Protein AF-A0A5M4D3P7-F1 (afdb_monomer_lite)

Secondary structure (DSSP, 8-state):
-PPPPP---HHHHHHHHHHHHT---GGGHHHHHHHHHH-TTHHHHHHHHHHHHHHHHHTS----TT---HHHHHHHHS---------------------HHHHHHHHHHHHHHHHHHHHHHHHHHT-PPPPPPPPPPP-------------------------PPP--HHHHHHHHHHHHTTTTEEPS-HHHHHHHHHTT-EEEEEEESSHHHHHHHHHHIIIIIGGG-SSEEEEEEPPHHHHTTTS--TT-PPEEEEETTTTEEEEEPPEEEEEEEEEEEESSHHHHHHHHHHHHHTT-EEEEEE-SS------SSHHHHEEEETTTTEEEEEEEEEEEEEEE---

Radius of gyration: 32.27 Å; chains: 1; bounding box: 82×82×92 Å

Structure (mmCIF, N/CA/C/O backbone):
data_AF-A0A5M4D3P7-F1
#
_entry.id   AF-A0A5M4D3P7-F1
#
loop_
_atom_site.group_PDB
_atom_site.id
_atom_site.type_symbol
_atom_site.label_atom_id
_atom_site.label_alt_id
_atom_site.label_comp_id
_atom_site.label_asym_id
_atom_site.label_entity_id
_atom_site.label_seq_id
_atom_site.pdbx_PDB_ins_code
_atom_site.Cartn_x
_atom_site.Cartn_y
_atom_site.Cartn_z
_atom_site.occupancy
_atom_site.B_iso_or_equiv
_atom_site.auth_seq_id
_atom_site.auth_comp_id
_atom_site.auth_asym_id
_atom_site.auth_atom_id
_atom_site.pdbx_PDB_model_num
ATOM 1 N N . MET A 1 1 ? 1.274 -14.851 34.053 1.00 48.72 1 MET A N 1
ATOM 2 C CA . MET A 1 1 ? 0.035 -15.460 33.529 1.00 48.72 1 MET A CA 1
ATOM 3 C C . MET A 1 1 ? -1.071 -14.458 33.781 1.00 48.72 1 MET A C 1
ATOM 5 O O . MET A 1 1 ? -1.441 -14.270 34.930 1.00 48.72 1 MET A O 1
ATOM 9 N N . THR A 1 2 ? -1.485 -13.717 32.760 1.00 63.75 2 THR A N 1
ATOM 10 C CA . THR A 1 2 ? -2.606 -12.778 32.852 1.00 63.75 2 THR A CA 1
ATOM 11 C C . THR A 1 2 ? -3.896 -13.589 32.876 1.00 63.75 2 THR A C 1
ATOM 13 O O . THR A 1 2 ? -4.151 -14.373 31.963 1.00 63.75 2 THR A O 1
ATOM 16 N N . SER A 1 3 ? -4.673 -13.473 33.954 1.00 71.19 3 SER A N 1
ATOM 17 C CA . SER A 1 3 ? -6.007 -14.071 34.015 1.00 71.19 3 SER A CA 1
ATOM 18 C C . SER A 1 3 ? -6.846 -13.535 32.848 1.00 71.19 3 SER A C 1
ATOM 20 O O . SER A 1 3 ? -6.768 -12.336 32.566 1.00 71.19 3 SER A O 1
ATOM 22 N N . PRO A 1 4 ? -7.610 -14.388 32.143 1.00 80.62 4 PRO A N 1
ATOM 23 C CA . PRO A 1 4 ? -8.447 -13.941 31.037 1.00 80.62 4 PRO A CA 1
ATOM 24 C C . PRO A 1 4 ? -9.431 -12.877 31.528 1.00 80.62 4 PRO A C 1
ATOM 26 O O . PRO A 1 4 ? -10.011 -13.013 32.609 1.00 80.62 4 PRO A O 1
ATOM 29 N N . LEU A 1 5 ? -9.588 -11.810 30.743 1.00 79.88 5 LEU A N 1
ATOM 30 C CA . LEU A 1 5 ? -10.490 -10.715 31.082 1.00 79.88 5 LEU A CA 1
ATOM 31 C C . LEU A 1 5 ? -11.933 -11.227 31.188 1.00 79.88 5 LEU A C 1
ATOM 33 O O . LEU A 1 5 ? -12.350 -12.044 30.359 1.00 79.88 5 LEU A O 1
ATOM 37 N N . PRO A 1 6 ? -12.702 -10.774 32.195 1.00 86.94 6 PRO A N 1
ATOM 38 C CA . PRO A 1 6 ? -14.124 -11.073 32.250 1.00 86.94 6 PRO A CA 1
ATOM 39 C C . PRO A 1 6 ? -14.801 -10.497 31.001 1.00 86.94 6 PRO A C 1
ATOM 41 O O . PRO A 1 6 ? -14.547 -9.353 30.632 1.00 86.94 6 PRO A O 1
ATOM 44 N N . GLN A 1 7 ? -15.655 -11.286 30.346 1.00 93.69 7 GLN A N 1
ATOM 45 C CA . GLN A 1 7 ? -16.486 -10.786 29.252 1.00 93.69 7 GLN A CA 1
ATOM 46 C C . GLN A 1 7 ? -17.537 -9.843 29.839 1.00 93.69 7 GLN A C 1
ATOM 48 O O . GLN A 1 7 ? -18.444 -10.287 30.545 1.00 93.69 7 GLN A O 1
ATOM 53 N N . LEU A 1 8 ? -17.374 -8.549 29.581 1.00 94.81 8 LEU A N 1
ATOM 54 C CA . LEU A 1 8 ? -18.320 -7.509 29.961 1.00 94.81 8 LEU A CA 1
ATOM 55 C C . LEU A 1 8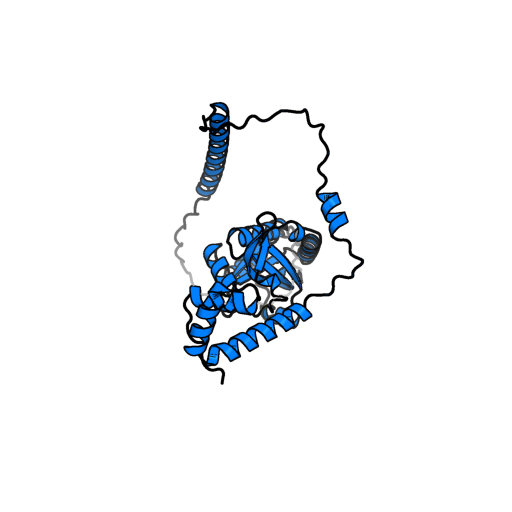 ? -19.359 -7.348 28.850 1.00 94.81 8 LEU A C 1
ATOM 57 O O . LEU A 1 8 ? -19.078 -7.585 27.676 1.00 94.81 8 LEU A O 1
ATOM 61 N N . ASN A 1 9 ? -20.583 -6.962 29.205 1.00 96.25 9 ASN A N 1
ATOM 62 C CA . ASN A 1 9 ? -21.531 -6.526 28.182 1.00 96.25 9 ASN A CA 1
ATOM 63 C C . ASN A 1 9 ? -21.213 -5.077 27.737 1.00 96.25 9 ASN A C 1
ATOM 65 O O . ASN A 1 9 ? -20.576 -4.342 28.492 1.00 96.25 9 ASN A O 1
ATOM 69 N N . PRO A 1 10 ? -21.695 -4.615 26.567 1.00 94.75 10 PRO A N 1
ATOM 70 C CA . PRO A 1 10 ? -21.339 -3.292 26.037 1.00 94.75 10 PRO A CA 1
ATOM 71 C C . PRO A 1 10 ? -21.651 -2.113 26.974 1.00 94.75 10 PRO A C 1
ATOM 73 O O . PRO A 1 10 ? -20.972 -1.092 26.947 1.00 94.75 10 PRO A O 1
ATOM 76 N N . HIS A 1 11 ? -22.678 -2.239 27.819 1.00 94.88 11 HIS A N 1
ATOM 77 C CA . HIS A 1 11 ? -23.027 -1.207 28.794 1.00 94.88 11 HIS A CA 1
ATOM 78 C C . HIS A 1 11 ? -22.057 -1.201 29.988 1.00 94.88 11 HIS A C 1
ATOM 80 O O . HIS A 1 11 ? -21.701 -0.144 30.501 1.00 94.88 11 HIS A O 1
ATOM 86 N N . GLU A 1 12 ? -21.619 -2.373 30.444 1.00 97.12 12 GLU A N 1
ATOM 87 C CA . GLU A 1 12 ? -20.593 -2.507 31.482 1.00 97.12 12 GLU A CA 1
ATOM 88 C C . GLU A 1 12 ? -19.225 -2.021 30.984 1.00 97.12 12 GLU A C 1
ATOM 90 O O . GLU A 1 12 ? -18.519 -1.348 31.731 1.00 97.12 12 GLU A O 1
ATOM 95 N N . GLU A 1 13 ? -18.882 -2.282 29.719 1.00 96.12 13 GLU A N 1
ATOM 96 C CA . GLU A 1 13 ? -17.675 -1.738 29.080 1.00 96.12 13 GLU A CA 1
ATOM 97 C C . GLU A 1 13 ? -17.699 -0.208 29.032 1.00 96.12 13 GLU A C 1
ATOM 99 O O . GLU A 1 13 ? -16.723 0.429 29.427 1.00 96.12 13 GLU A O 1
ATOM 104 N N . ALA A 1 14 ? -18.824 0.391 28.623 1.00 95.69 14 ALA A N 1
ATOM 105 C CA . ALA A 1 14 ? -18.984 1.844 28.601 1.00 95.69 14 ALA A CA 1
ATOM 106 C C . ALA A 1 14 ? -18.787 2.466 29.995 1.00 95.69 14 ALA A C 1
ATOM 108 O O . ALA A 1 14 ? -18.028 3.422 30.134 1.00 95.69 14 ALA A O 1
ATOM 109 N N . LEU A 1 15 ? -19.380 1.875 31.041 1.00 97.31 15 LEU A N 1
ATOM 110 C CA . LEU A 1 15 ? -19.193 2.326 32.428 1.00 97.31 15 LEU A CA 1
ATOM 111 C C . LEU A 1 15 ? -17.727 2.259 32.875 1.00 97.31 15 LEU A C 1
ATOM 113 O O . LEU A 1 15 ? -17.239 3.163 33.552 1.00 97.31 15 LEU A O 1
ATOM 117 N N . VAL A 1 16 ? -17.018 1.184 32.519 1.00 97.25 16 VAL A N 1
ATOM 118 C CA . VAL A 1 16 ? -15.596 1.021 32.849 1.00 97.25 16 VAL A CA 1
ATOM 119 C C . VAL A 1 16 ? -14.749 2.074 32.136 1.00 97.25 16 VAL A C 1
ATOM 121 O O . VAL A 1 16 ? -13.881 2.675 32.770 1.00 97.25 16 VAL A O 1
ATOM 124 N N . LEU A 1 17 ? -15.019 2.337 30.854 1.00 96.00 17 LEU A N 1
ATOM 125 C CA . LEU A 1 17 ? -14.320 3.362 30.078 1.00 96.00 17 LEU A CA 1
ATOM 126 C C . LEU A 1 17 ? -14.572 4.766 30.642 1.00 96.00 17 LEU A C 1
ATOM 128 O O . LEU A 1 17 ? -13.608 5.454 30.964 1.00 96.00 17 LEU A O 1
ATOM 132 N N . GLU A 1 18 ? -15.825 5.155 30.886 1.00 96.88 18 GLU A N 1
ATOM 133 C CA . GLU A 1 18 ? -16.172 6.448 31.505 1.00 96.88 18 GLU A CA 1
ATOM 134 C C . GLU A 1 18 ? -15.485 6.632 32.873 1.00 96.88 18 GLU A C 1
ATOM 136 O O . GLU A 1 18 ? -14.999 7.713 33.219 1.00 96.88 18 GLU A O 1
ATOM 141 N N . ALA A 1 19 ? -15.365 5.554 33.654 1.00 97.50 19 ALA A N 1
ATOM 142 C CA . ALA A 1 19 ? -14.664 5.558 34.936 1.00 97.50 19 ALA A CA 1
ATOM 143 C C . ALA A 1 19 ? -13.131 5.645 34.817 1.00 97.50 19 ALA A C 1
ATOM 145 O O . ALA A 1 19 ? -12.460 6.112 35.745 1.00 97.50 19 ALA A O 1
ATOM 146 N N . ILE A 1 20 ? -12.546 5.160 33.721 1.00 96.62 20 ILE A N 1
ATOM 147 C CA . ILE A 1 20 ? -11.116 5.314 33.412 1.00 96.62 20 ILE A CA 1
ATOM 148 C C . ILE A 1 20 ? -10.833 6.738 32.930 1.00 96.62 20 ILE A C 1
ATOM 150 O O . ILE A 1 20 ? -9.805 7.305 33.296 1.00 96.62 20 ILE A O 1
ATOM 154 N N . GLU A 1 21 ? -11.753 7.325 32.166 1.00 95.06 21 GLU A N 1
ATOM 155 C CA . GLU A 1 21 ? -11.649 8.687 31.633 1.00 95.06 21 GLU A CA 1
ATOM 156 C C . GLU A 1 21 ? -11.985 9.782 32.652 1.00 95.06 21 GLU A C 1
ATOM 158 O O . GLU A 1 21 ? -11.688 10.951 32.415 1.00 95.06 21 GLU A O 1
ATOM 163 N N . GLY A 1 22 ? -12.570 9.419 33.798 1.00 95.19 22 GLY A N 1
ATOM 164 C CA . GLY A 1 22 ? -12.981 10.373 34.831 1.00 95.19 22 GLY A CA 1
ATOM 165 C C . GLY A 1 22 ? -14.246 11.156 34.466 1.00 95.19 22 GLY A C 1
ATOM 166 O O . GLY A 1 22 ? -14.500 12.209 35.046 1.00 95.19 22 GLY A O 1
ATOM 167 N N . THR A 1 23 ? -15.032 10.653 33.513 1.00 97.12 23 THR A N 1
ATOM 168 C CA . THR A 1 23 ? -16.268 11.268 33.002 1.00 97.12 23 THR A CA 1
ATOM 169 C C . THR A 1 23 ? -17.537 10.607 33.547 1.00 97.12 23 THR A C 1
ATOM 171 O O . THR A 1 23 ? -18.637 11.067 33.248 1.00 97.12 23 THR A O 1
ATOM 174 N N . LEU A 1 24 ? -17.396 9.566 34.376 1.00 97.19 24 LEU A N 1
ATOM 175 C CA . LEU A 1 24 ? -18.510 8.823 34.964 1.00 97.19 24 LEU A CA 1
ATOM 176 C C . LEU A 1 24 ? -19.423 9.721 35.816 1.00 97.19 24 LEU A C 1
ATOM 178 O O . LEU A 1 24 ? -18.977 10.360 36.775 1.00 97.19 24 LEU A O 1
ATOM 182 N N . ALA A 1 25 ? -20.723 9.720 35.519 1.00 96.94 25 ALA A N 1
ATOM 183 C CA . ALA A 1 25 ? -21.695 10.504 36.268 1.00 96.94 25 ALA A CA 1
ATOM 184 C C . ALA A 1 25 ? -21.874 9.965 37.706 1.00 96.94 25 ALA A C 1
ATOM 186 O O . ALA A 1 25 ? -21.791 8.753 37.942 1.00 96.94 25 ALA A O 1
ATOM 187 N N . PRO A 1 26 ? -22.189 10.823 38.699 1.00 97.75 26 PRO A N 1
ATOM 188 C CA . PRO A 1 26 ? -22.405 10.403 40.090 1.00 97.75 26 PRO A CA 1
ATOM 189 C C . PRO A 1 26 ? -23.426 9.266 40.246 1.00 97.75 26 PRO A C 1
ATOM 191 O O . PRO A 1 26 ? -23.226 8.341 41.025 1.00 97.75 26 PRO A O 1
ATOM 194 N N . GLU A 1 27 ? -24.493 9.294 39.450 1.00 96.81 27 GLU A N 1
ATOM 195 C CA . GLU A 1 27 ? -25.567 8.295 39.454 1.00 96.81 27 GLU A CA 1
ATOM 196 C C . GLU A 1 27 ? -25.145 6.910 38.932 1.00 96.81 27 GLU A C 1
ATOM 198 O O . GLU A 1 27 ? -25.750 5.902 39.295 1.00 96.81 27 GLU A O 1
ATOM 203 N N . GLN A 1 28 ? -24.064 6.830 38.152 1.00 96.69 28 GLN A N 1
ATOM 204 C CA . GLN A 1 28 ? -23.527 5.577 37.615 1.00 96.69 28 GLN A CA 1
ATOM 205 C C . GLN A 1 28 ? -22.520 4.891 38.560 1.00 96.69 28 GLN A C 1
ATOM 207 O O . GLN A 1 28 ? -22.197 3.717 38.360 1.00 96.69 28 GLN A O 1
ATOM 212 N N . HIS A 1 29 ? -22.051 5.571 39.617 1.00 97.19 29 HIS A N 1
ATOM 213 C CA . HIS A 1 29 ? -21.034 5.032 40.533 1.00 97.19 29 HIS A CA 1
ATOM 214 C C . HIS A 1 29 ? -21.498 3.752 41.240 1.00 97.19 29 HIS A C 1
ATOM 216 O O . HIS A 1 29 ? -20.742 2.788 41.321 1.00 97.19 29 HIS A O 1
ATOM 222 N N . ALA A 1 30 ? -22.765 3.694 41.662 1.00 97.31 30 ALA A N 1
ATOM 223 C CA . ALA A 1 30 ? -23.333 2.492 42.277 1.00 97.31 30 ALA A CA 1
ATOM 224 C C . ALA A 1 30 ? -23.330 1.285 41.315 1.00 97.31 30 ALA A C 1
ATOM 226 O O . ALA A 1 30 ? -23.117 0.146 41.732 1.00 97.31 30 ALA A O 1
ATOM 227 N N . GLY A 1 31 ? -23.528 1.533 40.013 1.00 96.88 31 GLY A N 1
ATOM 228 C CA . GLY A 1 31 ? -23.447 0.504 38.976 1.00 96.88 31 GLY A CA 1
ATOM 229 C C . GLY A 1 31 ? -22.027 -0.037 38.805 1.00 96.88 31 GLY A C 1
ATOM 230 O O . GLY A 1 31 ? -21.837 -1.253 38.720 1.00 96.88 31 GLY A O 1
ATOM 231 N N . LEU A 1 32 ? -21.027 0.849 38.825 1.00 97.88 32 LEU A N 1
ATOM 232 C CA . LEU A 1 32 ? -19.617 0.463 38.773 1.00 97.88 32 LEU A CA 1
ATOM 233 C C . LEU A 1 32 ? -19.194 -0.329 40.022 1.00 97.88 32 LEU A C 1
ATOM 235 O O . LEU A 1 32 ? -18.541 -1.361 39.891 1.00 97.88 32 LEU A O 1
ATOM 239 N N . GLU A 1 33 ? -19.594 0.089 41.224 1.00 97.81 33 GLU A N 1
ATOM 240 C CA . GLU A 1 33 ? -19.286 -0.638 42.468 1.00 97.81 33 GLU A CA 1
ATOM 241 C C . GLU A 1 33 ? -19.871 -2.059 42.470 1.00 97.81 33 GLU A C 1
ATOM 243 O O . GLU A 1 33 ? -19.193 -3.029 42.834 1.00 97.81 33 GLU A O 1
ATOM 248 N N . ALA A 1 34 ? -21.110 -2.215 41.992 1.00 97.62 34 ALA A N 1
ATOM 249 C CA . ALA A 1 34 ? -21.730 -3.526 41.823 1.00 97.62 34 ALA A CA 1
ATOM 250 C C . ALA A 1 34 ? -20.983 -4.391 40.790 1.00 97.62 34 ALA A C 1
ATOM 252 O O . ALA A 1 34 ? -20.873 -5.608 40.959 1.00 97.62 34 ALA A O 1
ATOM 253 N N . LEU A 1 35 ? -20.452 -3.784 39.724 1.00 97.38 35 LEU A N 1
ATOM 254 C CA . LEU A 1 35 ? -19.646 -4.475 38.717 1.00 97.38 35 LEU A CA 1
ATOM 255 C C . LEU A 1 35 ? -18.297 -4.941 39.286 1.00 97.38 35 LEU A C 1
ATOM 257 O O . LEU A 1 35 ? -17.933 -6.103 39.111 1.00 97.38 35 LEU A O 1
ATOM 261 N N . LEU A 1 36 ? -17.597 -4.079 40.028 1.00 97.00 36 LEU A N 1
ATOM 262 C CA . LEU A 1 36 ? -16.325 -4.404 40.684 1.00 97.00 36 LEU A CA 1
ATOM 263 C C . LEU A 1 36 ? -16.482 -5.520 41.724 1.00 97.00 36 LEU A C 1
ATOM 265 O O . LEU A 1 36 ? -15.628 -6.397 41.829 1.00 97.00 36 LEU A O 1
ATOM 269 N N . THR A 1 37 ? -17.611 -5.544 42.436 1.00 97.06 37 THR A N 1
ATOM 270 C CA . THR A 1 37 ? -17.932 -6.620 43.387 1.00 97.06 37 THR A CA 1
ATOM 271 C C . THR A 1 37 ? -18.148 -7.965 42.680 1.00 97.06 37 THR A C 1
ATOM 273 O O . THR A 1 37 ? -17.733 -9.005 43.191 1.00 97.06 37 THR A O 1
ATOM 276 N N . ARG A 1 38 ? -18.776 -7.965 41.492 1.00 97.19 38 ARG A N 1
ATOM 277 C CA . ARG A 1 38 ? -18.979 -9.177 40.672 1.00 97.19 38 ARG A CA 1
ATOM 278 C C . ARG A 1 38 ? -17.688 -9.678 40.019 1.00 97.19 38 ARG A C 1
ATOM 280 O O . ARG A 1 38 ? -17.550 -10.881 39.802 1.00 97.19 38 ARG A O 1
ATOM 287 N N . HIS A 1 39 ? -16.752 -8.778 39.719 1.00 96.69 39 HIS A N 1
ATOM 288 C CA . HIS A 1 39 ? -15.522 -9.076 38.986 1.00 96.69 39 HIS A CA 1
ATOM 289 C C . HIS A 1 39 ? -14.288 -8.519 39.716 1.00 96.69 39 HIS A C 1
ATOM 291 O O . HIS A 1 39 ? -13.775 -7.469 39.330 1.00 96.69 39 HIS A O 1
ATOM 297 N N . PRO A 1 40 ? -13.742 -9.223 40.726 1.00 91.81 40 PRO A N 1
ATOM 298 C CA . PRO A 1 40 ? -12.639 -8.704 41.544 1.00 91.81 40 PRO A CA 1
ATOM 299 C C . PRO A 1 40 ? -11.359 -8.388 40.745 1.00 91.81 40 PRO A C 1
ATOM 301 O O . PRO A 1 40 ? -10.626 -7.472 41.102 1.00 91.81 40 PRO A O 1
ATOM 304 N N . GLY A 1 41 ? -11.109 -9.079 39.625 1.00 93.50 41 GLY A N 1
ATOM 305 C CA . GLY A 1 41 ? -9.974 -8.787 38.733 1.00 93.50 41 GLY A CA 1
ATOM 306 C C . GLY A 1 41 ? -10.137 -7.524 37.873 1.00 93.50 41 GLY A C 1
ATOM 307 O O . GLY A 1 41 ? -9.166 -7.041 37.295 1.00 93.50 41 GLY A O 1
ATOM 308 N N . LEU A 1 42 ? -11.347 -6.960 37.789 1.00 95.31 42 LEU A N 1
ATOM 309 C CA . LEU A 1 42 ? -11.615 -5.767 36.986 1.00 95.31 42 LEU A CA 1
ATOM 310 C C . LEU A 1 42 ? -10.929 -4.527 37.571 1.00 95.31 42 LEU A C 1
ATOM 312 O O . LEU A 1 42 ? -10.500 -3.658 36.820 1.00 95.31 42 LEU A O 1
ATOM 316 N N . GLN A 1 43 ? -10.759 -4.467 38.894 1.00 95.25 43 GLN A N 1
ATOM 317 C CA . GLN A 1 43 ? -10.084 -3.347 39.548 1.00 95.25 43 GLN A CA 1
ATOM 318 C C . GLN A 1 43 ? -8.604 -3.250 39.144 1.00 95.25 43 GLN A C 1
ATOM 320 O O . GLN A 1 43 ? -8.121 -2.161 38.834 1.00 95.25 43 GLN A O 1
ATOM 325 N N . GLU A 1 44 ? -7.899 -4.384 39.098 1.00 93.44 44 GLU A N 1
ATOM 326 C CA . GLU A 1 44 ? -6.512 -4.452 38.618 1.00 93.44 44 GLU A CA 1
ATOM 327 C C . GLU A 1 44 ? -6.422 -4.085 37.134 1.00 93.44 44 GLU A C 1
ATOM 329 O O . GLU A 1 44 ? -5.538 -3.329 36.732 1.00 93.44 44 GLU A O 1
ATOM 334 N N . HIS A 1 45 ? -7.376 -4.549 36.321 1.00 93.12 45 HIS A N 1
ATOM 335 C CA . HIS A 1 45 ? -7.423 -4.210 34.902 1.00 93.12 45 HIS A CA 1
ATOM 336 C C . HIS A 1 45 ? -7.663 -2.713 34.658 1.00 93.12 45 HIS A C 1
ATOM 338 O O . HIS A 1 45 ? -6.942 -2.093 33.880 1.00 93.12 45 HIS A O 1
ATOM 344 N N . MET A 1 46 ? -8.611 -2.101 35.373 1.00 96.31 46 MET A N 1
ATOM 345 C CA . MET A 1 46 ? -8.850 -0.657 35.310 1.00 96.31 46 MET A CA 1
ATOM 346 C C . MET A 1 46 ? -7.614 0.142 35.735 1.00 96.31 46 MET A C 1
ATOM 348 O O . MET A 1 46 ? -7.317 1.177 35.141 1.00 96.31 46 MET A O 1
ATOM 352 N N . ALA A 1 47 ? -6.876 -0.328 36.746 1.00 94.44 47 ALA A N 1
ATOM 353 C CA . ALA A 1 47 ? -5.620 0.294 37.154 1.00 94.44 47 ALA A CA 1
ATOM 354 C C . ALA A 1 47 ? -4.549 0.201 36.052 1.00 94.44 47 ALA A C 1
ATOM 356 O O . ALA A 1 47 ? -3.875 1.196 35.784 1.00 94.44 47 ALA A O 1
ATOM 357 N N . ALA A 1 48 ? -4.438 -0.945 35.371 1.00 92.56 48 ALA A N 1
ATOM 358 C CA . ALA A 1 48 ? -3.542 -1.111 34.228 1.00 92.56 48 ALA A CA 1
ATOM 359 C C . ALA A 1 48 ? -3.914 -0.168 33.070 1.00 92.56 48 ALA A C 1
ATOM 361 O O . ALA A 1 48 ? -3.060 0.578 32.600 1.00 92.56 48 ALA A O 1
ATOM 362 N N . MET A 1 49 ? -5.195 -0.097 32.691 1.00 92.88 49 MET A N 1
ATOM 363 C CA . MET A 1 49 ? -5.664 0.813 31.635 1.00 92.88 49 MET A CA 1
ATOM 364 C C . MET A 1 49 ? -5.426 2.290 31.976 1.00 92.88 49 MET A C 1
ATOM 366 O O . MET A 1 49 ? -5.024 3.067 31.112 1.00 92.88 49 MET A O 1
ATOM 370 N N . ARG A 1 50 ? -5.626 2.697 33.239 1.00 95.56 50 ARG A N 1
ATOM 371 C CA . ARG A 1 50 ? -5.281 4.055 33.699 1.00 95.56 50 ARG A CA 1
ATOM 372 C C . ARG A 1 50 ? -3.779 4.320 33.602 1.00 95.56 50 ARG A C 1
ATOM 374 O O . ARG A 1 50 ? -3.391 5.410 33.193 1.00 95.56 50 ARG A O 1
ATOM 381 N N . SER A 1 51 ? -2.944 3.338 33.946 1.00 92.69 51 SER A N 1
ATOM 382 C CA . SER A 1 51 ? -1.489 3.450 33.800 1.00 92.69 51 SER A CA 1
ATOM 383 C C . SER A 1 51 ? -1.077 3.605 32.337 1.00 92.69 51 SER A C 1
ATOM 385 O O . SER A 1 51 ? -0.237 4.450 32.038 1.00 92.69 51 SER A O 1
ATOM 387 N N . ASP A 1 52 ? -1.653 2.821 31.426 1.00 88.56 52 ASP A N 1
ATOM 388 C CA . ASP A 1 52 ? -1.350 2.917 29.995 1.00 88.56 52 ASP A CA 1
ATOM 389 C C . ASP A 1 52 ? -1.818 4.257 29.420 1.00 88.56 52 ASP A C 1
ATOM 391 O O . ASP A 1 52 ? -1.076 4.909 28.686 1.00 88.56 52 ASP A O 1
ATOM 395 N N . ARG A 1 53 ? -2.994 4.742 29.836 1.00 89.50 53 ARG A N 1
ATOM 396 C CA . ARG A 1 53 ? -3.482 6.073 29.456 1.00 89.50 53 ARG A CA 1
ATOM 397 C C . ARG A 1 53 ? -2.583 7.196 29.972 1.00 89.50 53 ARG A C 1
ATOM 399 O O . ARG A 1 53 ? -2.327 8.135 29.229 1.00 89.50 53 ARG A O 1
ATOM 406 N N . SER A 1 54 ? -2.076 7.098 31.204 1.00 87.12 54 SER A N 1
ATOM 407 C CA . SER A 1 54 ? -1.107 8.066 31.737 1.00 87.12 54 SER A CA 1
ATOM 408 C C . SER A 1 54 ? 0.169 8.091 30.900 1.00 87.12 54 SER A C 1
ATOM 410 O O . SER A 1 54 ? 0.637 9.164 30.552 1.00 87.12 54 SER A O 1
ATOM 412 N N . ARG A 1 55 ? 0.690 6.923 30.501 1.00 86.31 55 ARG A N 1
ATOM 413 C CA . ARG A 1 55 ? 1.870 6.846 29.624 1.00 86.31 55 ARG A CA 1
ATOM 414 C C . ARG A 1 55 ? 1.615 7.474 28.256 1.00 86.31 55 ARG A C 1
ATOM 416 O O . ARG A 1 55 ? 2.495 8.138 27.729 1.00 86.31 55 ARG A O 1
ATOM 423 N N . LEU A 1 56 ? 0.425 7.283 27.684 1.00 80.88 56 LEU A N 1
ATOM 424 C CA . LEU A 1 56 ? 0.041 7.942 26.430 1.00 80.88 56 LEU A CA 1
ATOM 425 C C . LEU A 1 56 ? -0.081 9.464 26.593 1.00 80.88 56 LEU A C 1
ATOM 427 O O . LEU A 1 56 ? 0.327 10.205 25.702 1.00 80.88 56 LEU A O 1
ATOM 431 N N . ALA A 1 57 ? -0.593 9.937 27.732 1.00 83.06 57 ALA A N 1
ATOM 432 C CA . ALA A 1 57 ? -0.624 11.363 28.047 1.00 83.06 57 ALA A CA 1
ATOM 433 C C . ALA A 1 57 ? 0.797 11.942 28.179 1.00 83.06 57 ALA A C 1
ATOM 435 O O . ALA A 1 57 ? 1.064 13.003 27.628 1.00 83.06 57 ALA A O 1
ATOM 436 N N . ASP A 1 58 ? 1.723 11.210 28.803 1.00 78.38 58 ASP A N 1
ATOM 437 C CA . ASP A 1 58 ? 3.134 11.609 28.917 1.00 78.38 58 ASP A CA 1
ATOM 438 C C . ASP A 1 58 ? 3.866 11.603 27.558 1.00 78.38 58 ASP A C 1
ATOM 440 O O . ASP A 1 58 ? 4.812 12.360 27.353 1.00 78.38 58 ASP A O 1
ATOM 444 N N . LEU A 1 59 ? 3.426 10.762 26.613 1.00 75.50 59 LEU A N 1
ATOM 445 C CA . LEU A 1 59 ? 3.911 10.742 25.226 1.00 75.50 59 LEU A CA 1
ATOM 446 C C . LEU A 1 59 ? 3.297 11.844 24.356 1.00 75.50 59 LEU A C 1
ATOM 448 O O . LEU A 1 59 ? 3.738 12.042 23.223 1.00 75.50 59 LEU A O 1
ATOM 452 N N . THR A 1 60 ? 2.279 12.550 24.852 1.00 64.06 60 THR A N 1
ATOM 453 C CA . THR A 1 60 ? 1.692 13.670 24.122 1.00 64.06 60 THR A CA 1
ATOM 454 C C . THR A 1 60 ? 2.725 14.787 24.117 1.00 64.06 60 THR A C 1
ATOM 456 O O . THR A 1 60 ? 2.935 15.453 25.127 1.00 64.06 60 THR A O 1
ATOM 459 N N . PHE A 1 61 ? 3.423 14.927 22.988 1.00 63.75 61 PHE A N 1
ATOM 460 C CA . PHE A 1 61 ? 4.473 15.916 22.785 1.00 63.75 61 PHE A CA 1
ATOM 461 C C . PHE A 1 61 ? 4.016 17.279 23.308 1.00 63.75 61 PHE A C 1
ATOM 463 O O . PHE A 1 61 ? 2.981 17.794 22.876 1.00 63.75 61 PHE A O 1
ATOM 470 N N . GLU A 1 62 ? 4.793 17.862 24.226 1.00 53.00 62 GLU A N 1
ATOM 471 C CA . GLU A 1 62 ? 4.653 19.268 24.586 1.00 53.00 62 GLU A CA 1
ATOM 472 C C . GLU A 1 62 ? 4.867 20.081 23.306 1.00 53.00 62 GLU A C 1
ATOM 474 O O . GLU A 1 62 ? 5.995 20.324 22.870 1.00 53.00 62 GLU A O 1
ATOM 479 N N . LEU A 1 63 ? 3.764 20.446 22.649 1.00 55.53 63 LEU A N 1
ATOM 480 C CA . LEU A 1 63 ? 3.777 21.424 21.575 1.00 55.53 63 LEU A CA 1
ATOM 481 C C . LEU A 1 63 ? 4.463 22.671 22.143 1.00 55.53 63 LEU A C 1
ATOM 483 O O . LEU A 1 63 ? 4.033 23.156 23.197 1.00 55.53 63 LEU A O 1
ATOM 487 N N . PRO A 1 64 ? 5.534 23.180 21.504 1.00 62.19 64 PRO A N 1
ATOM 488 C CA . PRO A 1 64 ? 6.230 24.345 22.013 1.00 62.19 64 PRO A CA 1
ATOM 489 C C . PRO A 1 64 ? 5.207 25.470 22.206 1.00 62.19 64 PRO A C 1
ATOM 491 O O . PRO A 1 64 ? 4.420 25.717 21.286 1.00 62.19 64 PRO A O 1
ATOM 494 N N . PRO A 1 65 ? 5.206 26.171 23.353 1.00 62.56 65 PRO A N 1
ATOM 495 C CA . PRO A 1 65 ? 4.201 27.191 23.673 1.00 62.56 65 PRO A CA 1
ATOM 496 C C . PRO A 1 65 ? 4.174 28.362 22.674 1.00 62.56 65 PRO A C 1
ATOM 498 O O . PRO A 1 65 ? 3.284 29.205 22.730 1.00 62.56 65 PRO A O 1
ATOM 501 N N . GLU A 1 66 ? 5.146 28.418 21.762 1.00 56.44 66 GLU A N 1
ATOM 502 C CA . GLU A 1 66 ? 5.318 29.458 20.752 1.00 56.44 66 GLU A CA 1
ATOM 503 C C . GLU A 1 66 ? 4.740 29.099 19.376 1.00 56.44 66 GLU A C 1
ATOM 505 O O . GLU A 1 66 ? 4.677 29.968 18.504 1.00 56.44 66 GLU A O 1
ATOM 510 N N . VAL A 1 67 ? 4.290 27.859 19.146 1.00 52.75 67 VAL A N 1
ATOM 511 C CA . VAL A 1 67 ? 3.624 27.517 17.881 1.00 52.75 67 VAL A CA 1
ATOM 512 C C . VAL A 1 67 ? 2.147 27.877 18.004 1.00 52.75 67 VAL A C 1
ATOM 514 O O . VAL A 1 67 ? 1.298 27.040 18.307 1.00 52.75 67 VAL A O 1
ATOM 517 N N . ASP A 1 68 ? 1.838 29.152 17.770 1.00 57.06 68 ASP A N 1
ATOM 518 C CA . ASP A 1 68 ? 0.468 29.611 17.552 1.00 57.06 68 ASP A CA 1
ATOM 519 C C . ASP A 1 68 ? -0.060 28.967 16.259 1.00 57.06 68 ASP A C 1
ATOM 521 O O . ASP A 1 68 ? 0.080 29.503 15.164 1.00 57.06 68 ASP A O 1
ATOM 525 N N . LEU A 1 69 ? -0.605 27.754 16.376 1.00 60.72 69 LEU A N 1
ATOM 526 C CA . LEU A 1 69 ? -1.284 27.039 15.290 1.00 60.72 69 LEU A CA 1
ATOM 527 C C . LEU A 1 69 ? -2.665 27.639 15.004 1.00 60.72 69 LEU A C 1
ATOM 529 O O . LEU A 1 69 ? -3.244 27.388 13.947 1.00 60.72 69 LEU A O 1
ATOM 533 N N . VAL A 1 70 ? -3.191 28.450 15.923 1.00 60.44 70 VAL A N 1
ATOM 534 C CA . VAL A 1 70 ? -4.533 29.019 15.835 1.00 60.44 70 VAL A CA 1
ATOM 535 C C . VAL A 1 70 ? -4.545 30.183 14.847 1.00 60.44 70 VAL A C 1
ATOM 537 O O . VAL A 1 70 ? -5.438 30.239 14.002 1.00 60.44 70 VAL A O 1
ATOM 540 N N . ALA A 1 71 ? -3.536 31.060 14.862 1.00 68.19 71 ALA A N 1
ATOM 541 C CA . ALA A 1 71 ? -3.454 32.187 13.928 1.00 68.19 71 ALA A CA 1
ATOM 542 C C . ALA A 1 71 ? -3.321 31.780 12.436 1.00 68.19 71 ALA A C 1
ATOM 544 O O . ALA A 1 71 ? -4.077 32.312 11.623 1.00 68.19 71 ALA A O 1
ATOM 545 N N . PRO A 1 72 ? -2.460 30.824 12.026 1.00 63.75 72 PRO A N 1
ATOM 546 C CA . PRO A 1 72 ? -2.364 30.367 10.636 1.00 63.75 72 PRO A CA 1
ATOM 547 C C . PRO A 1 72 ? -3.619 29.632 10.154 1.00 63.75 72 PRO A C 1
ATOM 549 O O . PRO A 1 72 ? -3.994 29.748 8.986 1.00 63.75 72 PRO A O 1
ATOM 552 N N . VAL A 1 73 ? -4.273 28.876 11.042 1.00 62.44 73 VAL A N 1
ATOM 553 C CA . VAL A 1 73 ? -5.516 28.159 10.729 1.00 62.44 73 VAL A CA 1
ATOM 554 C C . VAL A 1 73 ? -6.681 29.142 10.601 1.00 62.44 73 VAL A C 1
ATOM 556 O O . VAL A 1 73 ? -7.424 29.065 9.626 1.00 62.44 73 VAL A O 1
ATOM 559 N N . LEU A 1 74 ? -6.798 30.128 11.497 1.00 62.03 74 LEU A N 1
ATOM 560 C CA . 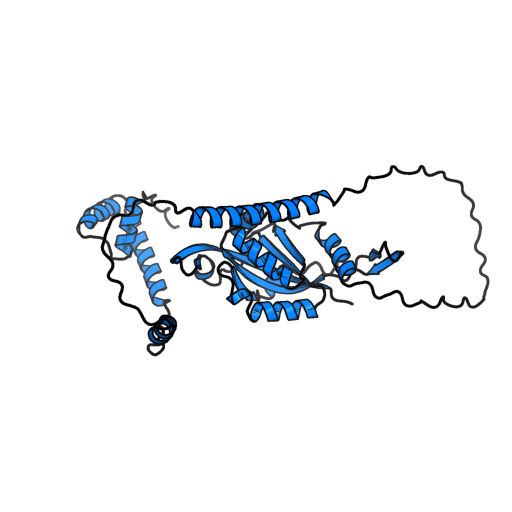LEU A 1 74 ? -7.789 31.202 11.378 1.00 62.03 74 LEU A CA 1
ATOM 561 C C . LEU A 1 74 ? -7.549 32.083 10.146 1.00 62.03 74 LEU A C 1
ATOM 563 O O . LEU A 1 74 ? -8.507 32.399 9.450 1.00 62.03 74 LEU A O 1
ATOM 567 N N . ALA A 1 75 ? -6.296 32.400 9.811 1.00 68.69 75 ALA A N 1
ATOM 568 C CA . ALA A 1 75 ? -5.954 33.162 8.606 1.00 68.69 75 ALA A CA 1
ATOM 569 C C . ALA A 1 75 ? -6.292 32.412 7.302 1.00 68.69 75 ALA A C 1
ATOM 571 O O . ALA A 1 75 ? -6.569 33.037 6.282 1.00 68.69 75 ALA A O 1
ATOM 572 N N . ARG A 1 76 ? -6.303 31.072 7.320 1.00 60.25 76 ARG A N 1
ATOM 573 C CA . ARG A 1 76 ? -6.799 30.245 6.204 1.00 60.25 76 ARG A CA 1
ATOM 574 C C . ARG A 1 76 ? -8.317 30.081 6.190 1.00 60.25 76 ARG A C 1
ATOM 576 O O . ARG A 1 76 ? -8.871 29.746 5.146 1.00 60.25 76 ARG A O 1
ATOM 583 N N . LEU A 1 77 ? -8.971 30.282 7.331 1.00 51.56 77 LEU A N 1
ATOM 584 C CA . LEU A 1 77 ? -10.421 30.187 7.483 1.00 51.56 77 LEU A CA 1
ATOM 585 C C . LEU A 1 77 ? -11.136 31.527 7.301 1.00 51.56 77 LEU A C 1
ATOM 587 O O . LEU A 1 77 ? -12.361 31.513 7.209 1.00 51.56 77 LEU A O 1
ATOM 591 N N . GLU A 1 78 ? -10.425 32.658 7.220 1.00 45.22 78 GLU A N 1
ATOM 592 C CA . GLU A 1 78 ? -11.011 33.932 6.798 1.00 45.22 78 GLU A CA 1
ATOM 593 C C . GLU A 1 78 ? -11.443 33.835 5.325 1.00 45.22 78 GLU A C 1
ATOM 595 O O . GLU A 1 78 ? -10.602 33.767 4.425 1.00 45.22 78 GLU A O 1
ATOM 600 N N . PRO A 1 79 ? -12.756 33.796 5.037 1.00 47.62 79 PRO A N 1
ATOM 601 C CA . PRO A 1 79 ? -13.231 33.728 3.670 1.00 47.62 79 PRO A CA 1
ATOM 602 C C . PRO A 1 79 ? -13.036 35.091 3.006 1.00 47.62 79 PRO A C 1
ATOM 604 O O . PRO A 1 79 ? -13.320 36.127 3.612 1.00 47.62 79 PRO A O 1
ATOM 607 N N . GLU A 1 80 ? -12.624 35.086 1.735 1.00 43.22 80 GLU A N 1
ATOM 608 C CA . GLU A 1 80 ? -12.764 36.229 0.833 1.00 43.22 80 GLU A CA 1
ATOM 609 C C . GLU A 1 80 ? -14.138 36.880 1.042 1.00 43.22 80 GLU A C 1
ATOM 611 O O . GLU A 1 80 ? -15.192 36.320 0.721 1.00 43.22 80 GLU A O 1
ATOM 616 N N . VAL A 1 81 ? -14.119 38.071 1.637 1.00 40.69 81 VAL A N 1
ATOM 617 C CA . VAL A 1 81 ? -15.305 38.861 1.940 1.00 40.69 81 VAL A CA 1
ATOM 618 C C . VAL A 1 81 ? -15.884 39.372 0.621 1.00 40.69 81 VAL A C 1
ATOM 620 O O . VAL A 1 81 ? -15.582 40.471 0.162 1.00 40.69 81 VAL A O 1
ATOM 623 N N . LEU A 1 82 ? -16.754 38.578 -0.000 1.00 49.09 82 LEU A N 1
ATOM 624 C CA . LEU A 1 82 ? -17.730 39.097 -0.953 1.00 49.09 82 LEU A CA 1
ATOM 625 C C . LEU A 1 82 ? -18.753 39.953 -0.182 1.00 49.09 82 LEU A C 1
ATOM 627 O O . LEU A 1 82 ? -19.217 39.544 0.887 1.00 49.09 82 LEU A O 1
ATOM 631 N N . PRO A 1 83 ? -19.143 41.136 -0.690 1.00 45.12 83 PRO A N 1
ATOM 632 C CA . PRO A 1 83 ? -20.031 42.036 0.034 1.00 45.12 83 PRO A CA 1
ATOM 633 C C . PRO A 1 83 ? -21.425 41.413 0.206 1.00 45.12 83 PRO A C 1
ATOM 635 O O . PRO A 1 83 ? -22.204 41.278 -0.741 1.00 45.12 83 PRO A O 1
ATOM 638 N N . LEU A 1 84 ? -21.747 41.057 1.451 1.00 40.22 84 LEU A N 1
ATOM 639 C CA . LEU A 1 84 ? -23.049 40.557 1.879 1.00 40.22 84 LEU A CA 1
ATOM 640 C C . LEU A 1 84 ? -24.127 41.635 1.701 1.00 40.22 84 LEU A C 1
ATOM 642 O O . LEU A 1 84 ? -24.286 42.549 2.511 1.00 40.22 84 LEU A O 1
ATOM 646 N N . ARG A 1 85 ? -24.938 41.483 0.651 1.00 39.97 85 ARG A N 1
ATOM 647 C CA . ARG A 1 85 ? -26.262 42.107 0.569 1.00 39.97 85 ARG A CA 1
ATOM 648 C C . ARG A 1 85 ? -27.141 41.477 1.653 1.00 39.97 85 ARG A C 1
ATOM 650 O O . ARG A 1 85 ? -27.431 40.285 1.592 1.00 39.97 85 ARG A O 1
ATOM 657 N N . ARG A 1 86 ? -27.569 42.281 2.634 1.00 45.91 86 ARG A N 1
ATOM 658 C CA . ARG A 1 86 ? -28.569 41.911 3.652 1.00 45.91 86 ARG A CA 1
ATOM 659 C C . ARG A 1 86 ? -29.797 41.287 2.978 1.00 45.91 86 ARG A C 1
ATOM 661 O O . ARG A 1 86 ? -30.571 41.990 2.334 1.00 45.91 86 ARG A O 1
ATOM 668 N N . MET A 1 87 ? -29.981 39.984 3.158 1.00 37.78 87 MET A N 1
ATOM 669 C CA . MET A 1 87 ? -31.266 39.317 2.979 1.00 37.78 87 MET A CA 1
ATOM 670 C C . MET A 1 87 ? -31.698 38.769 4.332 1.00 37.78 87 MET A C 1
ATOM 672 O O . MET A 1 87 ? -31.069 37.874 4.891 1.00 37.78 87 MET A O 1
ATOM 676 N N . GLU A 1 88 ? -32.770 39.348 4.859 1.00 39.91 88 GLU A N 1
ATOM 677 C CA . GLU A 1 88 ? -33.496 38.833 6.012 1.00 39.91 88 GLU A CA 1
ATOM 678 C C . GLU A 1 88 ? -34.125 37.483 5.645 1.00 39.91 88 GLU A C 1
ATOM 680 O O . GLU A 1 88 ? -34.824 37.357 4.639 1.00 39.91 88 GLU A O 1
ATOM 685 N N . ILE A 1 89 ? -33.858 36.456 6.453 1.00 38.72 89 ILE A N 1
ATOM 686 C CA . ILE A 1 89 ? -34.386 35.104 6.256 1.00 38.72 89 ILE A CA 1
ATOM 687 C C . ILE A 1 89 ? -35.634 34.938 7.133 1.00 38.72 89 ILE A C 1
ATOM 689 O O . ILE A 1 89 ? -35.504 34.895 8.359 1.00 38.72 89 ILE A O 1
ATOM 693 N N . PRO A 1 90 ? -36.843 34.767 6.564 1.00 48.62 90 PRO A N 1
ATOM 694 C CA . PRO A 1 90 ? -37.992 34.334 7.338 1.00 48.62 90 PRO A CA 1
ATOM 695 C C . PRO A 1 90 ? -37.971 32.806 7.492 1.00 48.62 90 PRO A C 1
ATOM 697 O O . PRO A 1 90 ? -37.865 32.050 6.523 1.00 48.62 90 PRO A O 1
ATOM 700 N N . ARG A 1 91 ? -38.110 32.333 8.734 1.00 48.72 91 ARG A N 1
ATOM 701 C CA . ARG A 1 91 ? -38.292 30.913 9.067 1.00 48.72 91 ARG A CA 1
ATOM 702 C C . ARG A 1 91 ? -39.651 30.423 8.548 1.00 48.72 91 ARG A C 1
ATOM 704 O O . ARG A 1 91 ? -40.688 30.767 9.110 1.00 48.72 91 ARG A O 1
ATOM 711 N N . ARG A 1 92 ? -39.660 29.565 7.522 1.00 43.69 92 ARG A N 1
ATOM 712 C CA . ARG A 1 92 ? -40.816 28.717 7.171 1.00 43.69 92 ARG A CA 1
ATOM 713 C C . ARG A 1 92 ? -40.367 27.322 6.734 1.00 43.69 92 ARG A C 1
ATOM 715 O O . ARG A 1 92 ? -39.476 27.184 5.900 1.00 43.69 92 ARG A O 1
ATOM 722 N N . ARG A 1 93 ? -41.019 26.307 7.319 1.00 52.88 93 ARG A N 1
ATOM 723 C CA . ARG A 1 93 ? -40.929 24.875 6.979 1.00 52.88 93 ARG A CA 1
ATOM 724 C C . ARG A 1 93 ? -41.055 24.683 5.459 1.00 52.88 93 ARG A C 1
ATOM 726 O O . ARG A 1 93 ? -41.973 25.241 4.861 1.00 52.88 93 ARG A O 1
ATOM 733 N N . ARG A 1 94 ? -40.136 23.930 4.845 1.00 43.66 94 ARG A N 1
ATOM 734 C CA . ARG A 1 94 ? -40.112 23.672 3.396 1.00 43.66 94 ARG A CA 1
ATOM 735 C C . ARG A 1 94 ? -40.627 22.271 3.082 1.00 43.66 94 ARG A C 1
ATOM 737 O O . ARG A 1 94 ? -39.925 21.294 3.309 1.00 43.66 94 ARG A O 1
ATOM 744 N N . ASP A 1 95 ? -41.801 22.228 2.464 1.00 49.34 95 ASP A N 1
ATOM 745 C CA . ASP A 1 95 ? -42.143 21.201 1.485 1.00 49.34 95 ASP A CA 1
ATOM 746 C C . ASP A 1 95 ? -41.256 21.409 0.249 1.00 49.34 95 ASP A C 1
ATOM 748 O O . ASP A 1 95 ? -41.220 22.496 -0.342 1.00 49.34 95 ASP A O 1
ATOM 752 N N . VAL A 1 96 ? -40.495 20.384 -0.134 1.00 50.56 96 VAL A N 1
ATOM 753 C CA . VAL A 1 96 ? -39.579 20.446 -1.278 1.00 50.56 96 VAL A CA 1
ATOM 754 C C . VAL A 1 96 ? -40.376 20.256 -2.566 1.00 50.56 96 VAL A C 1
ATOM 756 O O . VAL A 1 96 ? -40.615 19.140 -3.020 1.00 50.56 96 VAL A O 1
ATOM 759 N N . ARG A 1 97 ? -40.781 21.365 -3.191 1.00 53.25 97 ARG A N 1
ATOM 760 C CA . ARG A 1 97 ? -41.258 21.356 -4.580 1.00 53.25 97 ARG A CA 1
ATOM 761 C C . ARG A 1 97 ? -40.064 21.285 -5.528 1.00 53.25 97 ARG A C 1
ATOM 763 O O . ARG A 1 97 ? -39.318 22.253 -5.671 1.00 53.25 97 ARG A O 1
ATOM 770 N N . TRP A 1 98 ? -39.910 20.133 -6.177 1.00 56.62 98 TRP A N 1
ATOM 771 C CA . TRP A 1 98 ? -38.970 19.920 -7.276 1.00 56.62 98 TRP A CA 1
ATOM 772 C C . TRP A 1 98 ? -39.215 20.943 -8.383 1.00 56.62 98 TRP A C 1
ATOM 774 O O . TRP A 1 98 ? -40.299 21.003 -8.964 1.00 56.62 98 TRP A O 1
ATOM 784 N N . SER A 1 99 ? -38.208 21.767 -8.673 1.00 69.88 99 SER A N 1
ATOM 785 C CA . SER A 1 99 ? -38.291 22.692 -9.795 1.00 69.88 99 SER A CA 1
ATOM 786 C C . SER A 1 99 ? -37.934 21.959 -11.096 1.00 69.88 99 SER A C 1
ATOM 788 O O . SER A 1 99 ? -36.978 21.176 -11.129 1.00 69.88 99 SER A O 1
ATOM 790 N N . PRO A 1 100 ? -38.644 22.226 -12.204 1.00 69.81 100 PRO A N 1
ATOM 791 C CA . PRO A 1 100 ? -38.367 21.595 -13.495 1.00 69.81 100 PRO A CA 1
ATOM 792 C C . PRO A 1 100 ? -36.963 21.915 -14.041 1.00 69.81 100 PRO A C 1
ATOM 794 O O . PRO A 1 100 ? -36.478 21.223 -14.932 1.00 69.81 100 PRO A O 1
ATOM 797 N N . ALA A 1 101 ? -36.278 22.929 -13.502 1.00 68.94 101 ALA A N 1
ATOM 798 C CA . ALA A 1 101 ? -34.888 23.235 -13.833 1.00 68.94 101 ALA A CA 1
ATOM 799 C C . ALA A 1 101 ? -33.892 22.260 -13.178 1.00 68.94 101 ALA A C 1
ATOM 801 O O . ALA A 1 101 ? -32.911 21.876 -13.815 1.00 68.94 101 ALA A O 1
ATOM 802 N N . ALA A 1 102 ? -34.157 21.817 -11.942 1.00 71.69 102 ALA A N 1
ATOM 803 C CA . ALA A 1 102 ? -33.340 20.806 -11.269 1.00 71.69 102 ALA A CA 1
ATOM 804 C C . ALA A 1 102 ? -33.463 19.442 -11.969 1.00 71.69 102 ALA A C 1
ATOM 806 O O . ALA A 1 102 ? -32.455 18.781 -12.206 1.00 71.69 102 ALA A O 1
ATOM 807 N N . GLY A 1 103 ? -34.676 19.088 -12.411 1.00 77.00 103 GLY A N 1
ATOM 808 C CA . GLY A 1 103 ? -34.919 17.869 -13.188 1.00 77.00 103 GLY A CA 1
ATOM 809 C C . GLY A 1 103 ? -34.156 17.832 -14.516 1.00 77.00 103 GLY A C 1
ATOM 810 O O . GLY A 1 103 ? -33.572 16.807 -14.858 1.00 77.00 103 GLY A O 1
ATOM 811 N N . ARG A 1 104 ? -34.071 18.959 -15.241 1.00 76.12 104 ARG A N 1
ATOM 812 C CA . ARG A 1 104 ? -33.307 19.023 -16.504 1.00 76.12 104 ARG A CA 1
ATOM 813 C C . ARG A 1 104 ? -31.807 18.834 -16.300 1.00 76.12 104 ARG A C 1
ATOM 815 O O . ARG A 1 104 ? -31.179 18.175 -17.117 1.00 76.12 104 ARG A O 1
ATOM 822 N N . ARG A 1 105 ? -31.234 19.377 -15.221 1.00 72.88 105 ARG A N 1
ATOM 823 C CA . ARG A 1 105 ? -29.800 19.211 -14.920 1.00 72.88 105 ARG A CA 1
ATOM 824 C C . ARG A 1 105 ? -29.461 17.762 -14.573 1.00 72.88 105 ARG A C 1
ATOM 826 O O . ARG A 1 105 ? -28.458 17.248 -15.051 1.00 72.88 105 ARG A O 1
ATOM 833 N N . LEU A 1 106 ? -30.332 17.100 -13.814 1.00 77.38 106 LEU A N 1
ATOM 834 C CA . LEU A 1 106 ? -30.186 15.684 -13.468 1.00 77.38 106 LEU A CA 1
ATOM 835 C C . LEU A 1 106 ? -30.319 14.777 -14.701 1.00 77.38 106 LEU A C 1
ATOM 837 O O . LEU A 1 106 ? -29.514 13.869 -14.883 1.00 77.38 106 LEU A O 1
ATOM 841 N N . ALA A 1 107 ? -31.271 15.070 -15.591 1.00 78.75 107 ALA A N 1
ATOM 842 C CA . ALA A 1 107 ? -31.439 14.333 -16.843 1.00 78.75 107 ALA A CA 1
ATOM 843 C C . ALA A 1 107 ? -30.224 14.473 -17.777 1.00 78.75 107 ALA A C 1
ATOM 845 O O . ALA A 1 107 ? -29.809 13.500 -18.402 1.00 78.75 107 ALA A O 1
ATOM 846 N N . LEU A 1 108 ? -29.624 15.665 -17.847 1.00 80.12 108 LEU A N 1
ATOM 847 C CA . LEU A 1 108 ? -28.447 15.917 -18.682 1.00 80.12 108 LEU A CA 1
ATOM 848 C C . LEU A 1 108 ? -27.203 15.204 -18.125 1.00 80.12 108 LEU A C 1
ATOM 850 O O . LEU A 1 108 ? -26.460 14.596 -18.889 1.00 80.12 108 LEU A O 1
ATOM 854 N N . ALA A 1 109 ? -27.029 15.187 -16.800 1.00 75.69 109 ALA A N 1
ATOM 855 C CA . ALA A 1 109 ? -25.966 14.420 -16.147 1.00 75.69 109 ALA A CA 1
ATOM 856 C C . ALA A 1 109 ? -26.117 12.903 -16.374 1.00 75.69 109 ALA A C 1
ATOM 858 O O . ALA A 1 109 ? -25.142 12.225 -16.694 1.00 75.69 109 ALA A O 1
ATOM 859 N N . ALA A 1 110 ? -27.343 12.377 -16.285 1.00 79.69 110 ALA A N 1
ATOM 860 C CA . ALA A 1 110 ? -27.624 10.970 -16.571 1.00 79.69 110 ALA A CA 1
ATOM 861 C C . ALA A 1 110 ? -27.368 10.608 -18.047 1.00 79.69 110 ALA A C 1
ATOM 863 O O . ALA A 1 110 ? -26.825 9.543 -18.333 1.00 79.69 110 ALA A O 1
ATOM 864 N N . ALA A 1 111 ? -27.700 11.500 -18.986 1.00 79.81 111 ALA A N 1
ATOM 865 C CA . ALA A 1 111 ? -27.437 11.289 -20.409 1.00 79.81 111 ALA A CA 1
ATOM 866 C C . ALA A 1 111 ? -25.932 11.227 -20.723 1.00 79.81 111 ALA A C 1
ATOM 868 O O . ALA A 1 111 ? -25.507 10.369 -21.493 1.00 79.81 111 ALA A O 1
ATOM 869 N N . VAL A 1 112 ? -25.117 12.080 -20.093 1.00 81.81 112 VAL A N 1
ATOM 870 C CA . VAL A 1 112 ? -23.653 12.056 -20.258 1.00 81.81 112 VAL A CA 1
ATOM 871 C C . VAL A 1 112 ? -23.056 10.748 -19.726 1.00 81.81 112 VAL A C 1
ATOM 873 O O . VAL A 1 112 ? -22.226 10.144 -20.401 1.00 81.81 112 VAL A O 1
ATOM 876 N N . LEU A 1 113 ? -23.525 10.263 -18.571 1.00 78.69 113 LEU A N 1
ATOM 877 C CA . LEU A 1 113 ? -23.083 8.981 -18.006 1.00 78.69 113 LEU A CA 1
ATOM 878 C C . LEU A 1 113 ? -23.452 7.784 -18.893 1.00 78.69 113 LEU A C 1
ATOM 880 O O . LEU A 1 113 ? -22.637 6.880 -19.069 1.00 78.69 113 LEU A O 1
ATOM 884 N N . LEU A 1 114 ? -24.647 7.786 -19.493 1.00 82.94 114 LEU A N 1
ATOM 885 C CA . LEU A 1 114 ? -25.065 6.724 -20.412 1.00 82.94 114 LEU A CA 1
ATOM 886 C C . LEU A 1 114 ? -24.235 6.708 -21.699 1.00 82.94 114 LEU A C 1
ATOM 888 O O . LEU A 1 114 ? -23.859 5.632 -22.157 1.00 82.94 114 LEU A O 1
ATOM 892 N N . ILE A 1 115 ? -23.910 7.877 -22.259 1.00 82.19 115 ILE A N 1
ATOM 893 C CA . ILE A 1 115 ? -23.059 7.970 -23.454 1.00 82.19 115 ILE A CA 1
ATOM 894 C C . ILE A 1 115 ? -21.648 7.459 -23.139 1.00 82.19 115 ILE A C 1
ATOM 896 O O . ILE A 1 115 ? -21.136 6.625 -23.883 1.00 82.19 115 ILE A O 1
ATOM 900 N N . ALA A 1 116 ? -21.063 7.882 -22.012 1.00 74.12 116 ALA A N 1
ATOM 901 C CA . ALA A 1 116 ? -19.734 7.440 -21.586 1.00 74.12 116 ALA A CA 1
ATOM 902 C C . ALA A 1 116 ? -19.670 5.918 -21.344 1.00 74.12 116 ALA A C 1
ATOM 904 O O . ALA A 1 116 ? -18.737 5.251 -21.800 1.00 74.12 116 ALA A O 1
ATOM 905 N N . GLY A 1 117 ? -20.694 5.350 -20.696 1.00 75.88 117 GLY A N 1
ATOM 906 C CA . GLY A 1 117 ? -20.799 3.905 -20.479 1.00 75.88 117 GLY A CA 1
ATOM 907 C C . GLY A 1 117 ? -20.944 3.113 -21.782 1.00 75.88 117 GLY A C 1
ATOM 908 O O . GLY A 1 117 ? -20.307 2.072 -21.946 1.00 75.88 117 GLY A O 1
ATOM 909 N N . PHE A 1 118 ? -21.717 3.624 -22.746 1.00 76.75 118 PHE A N 1
ATOM 910 C CA . PHE A 1 118 ? -21.901 2.960 -24.040 1.00 76.75 118 PHE A CA 1
ATOM 911 C C . PHE A 1 118 ? -20.620 2.975 -24.886 1.00 76.75 118 PHE A C 1
ATOM 913 O O . PHE A 1 118 ? -20.300 1.977 -25.529 1.00 76.75 118 PHE A O 1
ATOM 920 N N . THR A 1 119 ? -19.843 4.064 -24.847 1.00 66.81 119 THR A N 1
ATOM 921 C CA . THR A 1 119 ? -18.546 4.130 -25.539 1.00 66.81 119 THR A CA 1
ATOM 922 C C . THR A 1 119 ? -17.520 3.156 -24.964 1.00 66.81 119 THR A C 1
ATOM 924 O O . THR A 1 119 ? -16.821 2.501 -25.733 1.00 66.81 119 THR A O 1
ATOM 927 N N . ALA A 1 120 ? -17.472 2.989 -23.638 1.00 64.62 120 ALA A N 1
ATOM 928 C CA . ALA A 1 120 ? -16.569 2.029 -23.003 1.00 64.62 120 ALA A CA 1
ATOM 929 C C . ALA A 1 120 ? -16.933 0.576 -23.364 1.00 64.62 120 ALA A C 1
ATOM 931 O O . ALA A 1 120 ? -16.063 -0.210 -23.738 1.00 64.62 120 ALA A O 1
ATOM 932 N N . ALA A 1 121 ? -18.227 0.235 -23.340 1.00 65.62 121 ALA A N 1
ATOM 933 C CA . ALA A 1 121 ? -18.702 -1.096 -23.719 1.00 65.62 121 ALA A CA 1
ATOM 934 C C . ALA A 1 121 ? -18.468 -1.410 -25.210 1.00 65.62 121 ALA A C 1
ATOM 936 O O . ALA A 1 121 ? -18.100 -2.532 -25.560 1.00 65.62 121 ALA A O 1
ATOM 937 N N . TYR A 1 122 ? -18.640 -0.421 -26.094 1.00 70.50 122 TYR A N 1
ATOM 938 C CA . TYR A 1 122 ? -18.439 -0.594 -27.533 1.00 70.50 122 TYR A CA 1
ATOM 939 C C . TYR A 1 122 ? -16.972 -0.872 -27.889 1.00 70.50 122 TYR A C 1
ATOM 941 O O . TYR A 1 122 ? -16.699 -1.799 -28.652 1.00 70.50 122 TYR A O 1
ATOM 949 N N . VAL A 1 123 ? -16.027 -0.139 -27.287 1.00 67.94 123 VAL A N 1
ATOM 950 C CA . VAL A 1 123 ? -14.583 -0.372 -27.476 1.00 67.94 123 VAL A CA 1
ATOM 951 C C . VAL A 1 123 ? -14.185 -1.766 -26.987 1.00 67.94 123 VAL A C 1
ATOM 953 O O . VAL A 1 123 ? -13.454 -2.470 -27.678 1.00 67.94 123 VAL A O 1
ATOM 956 N N . HIS A 1 124 ? -14.738 -2.212 -25.858 1.00 61.59 124 HIS A N 1
ATOM 957 C CA . HIS A 1 124 ? -14.464 -3.547 -25.326 1.00 61.59 124 HIS A CA 1
ATOM 958 C C . HIS A 1 124 ? -15.022 -4.672 -26.220 1.00 61.59 124 HIS A C 1
ATOM 960 O O . HIS A 1 124 ? -14.422 -5.736 -26.329 1.00 61.59 124 HIS A O 1
ATOM 966 N N . SER A 1 125 ? -16.131 -4.430 -26.929 1.00 61.28 125 SER A N 1
ATOM 967 C CA . SER A 1 125 ? -16.739 -5.418 -27.835 1.00 61.28 125 SER A CA 1
ATOM 968 C C . SER A 1 125 ? -16.028 -5.590 -29.188 1.00 61.28 125 SER A C 1
ATOM 970 O O . SER A 1 125 ? -16.282 -6.573 -29.882 1.00 61.28 125 SER A O 1
ATOM 972 N N . GLN A 1 126 ? -15.146 -4.660 -29.580 1.00 54.91 126 GLN A N 1
ATOM 973 C CA . GLN A 1 126 ? -14.422 -4.716 -30.862 1.00 54.91 126 GLN A CA 1
ATOM 974 C C . GLN A 1 126 ? -13.063 -5.428 -30.779 1.00 54.91 126 GLN A C 1
ATOM 976 O O . GLN A 1 126 ? -12.475 -5.735 -31.817 1.00 54.91 126 GLN A O 1
ATOM 981 N N . VAL A 1 127 ? -12.584 -5.762 -29.578 1.00 52.59 127 VAL A N 1
ATOM 982 C CA . VAL A 1 127 ? -11.382 -6.587 -29.392 1.00 52.59 127 VAL A CA 1
ATOM 983 C C . VAL A 1 127 ? -11.779 -8.059 -29.538 1.00 52.59 127 VAL A C 1
ATOM 985 O O . VAL A 1 127 ? -11.991 -8.791 -28.575 1.00 52.59 127 VAL A O 1
ATOM 988 N N . GLY A 1 128 ? -11.985 -8.470 -30.789 1.00 38.31 128 GLY A N 1
ATOM 989 C CA . GLY A 1 128 ? -12.316 -9.840 -31.158 1.00 38.31 128 GLY A CA 1
ATOM 990 C C . GLY A 1 128 ? -11.150 -10.794 -30.902 1.00 38.31 128 GLY A C 1
ATOM 991 O O . GLY A 1 128 ? -10.020 -10.546 -31.315 1.00 38.31 128 GLY A O 1
ATOM 992 N N . THR A 1 129 ? -11.448 -11.917 -30.255 1.00 45.62 129 THR A N 1
ATOM 993 C CA . THR A 1 129 ? -10.533 -13.042 -30.062 1.00 45.62 129 THR A CA 1
ATOM 994 C C . THR A 1 129 ? -10.042 -13.593 -31.413 1.00 45.62 129 THR A C 1
ATOM 996 O O . THR A 1 129 ? -10.863 -13.927 -32.278 1.00 45.62 129 THR A O 1
ATOM 999 N N . PRO A 1 130 ? -8.721 -13.723 -31.642 1.00 41.78 130 PRO A N 1
ATOM 1000 C CA . PRO A 1 130 ? -8.219 -14.362 -32.850 1.00 41.78 130 PRO A CA 1
ATOM 1001 C C . PRO A 1 130 ? -8.547 -15.863 -32.825 1.00 41.78 130 PRO A C 1
ATOM 1003 O O . PRO A 1 130 ? -8.220 -16.594 -31.891 1.00 41.78 130 PRO A O 1
ATOM 1006 N N . ARG A 1 131 ? -9.234 -16.325 -33.877 1.00 39.00 131 ARG A N 1
ATOM 1007 C CA . ARG A 1 131 ? -9.578 -17.735 -34.107 1.00 39.00 131 ARG A CA 1
ATOM 1008 C C . ARG A 1 131 ? -8.312 -18.563 -34.350 1.00 39.00 131 ARG A C 1
ATOM 1010 O O . ARG A 1 131 ? -7.607 -18.338 -35.331 1.00 39.00 131 ARG A O 1
ATOM 1017 N N . LEU A 1 132 ? -8.093 -19.567 -33.504 1.00 43.59 132 LEU A N 1
ATOM 1018 C CA . LEU A 1 132 ? -7.110 -20.638 -33.688 1.00 43.59 132 LEU A CA 1
ATOM 1019 C C . LEU A 1 132 ? -7.370 -21.409 -34.996 1.00 43.59 132 LEU A C 1
ATOM 1021 O O . LEU A 1 132 ? -8.484 -21.876 -35.248 1.00 43.59 132 LEU A O 1
ATOM 1025 N N . ARG A 1 133 ? -6.326 -21.559 -35.817 1.00 38.50 133 ARG A N 1
ATOM 1026 C CA . ARG A 1 133 ? -6.274 -22.450 -36.990 1.00 38.50 133 ARG A CA 1
ATOM 1027 C C . ARG A 1 133 ? -5.652 -23.791 -36.548 1.00 38.50 133 ARG A C 1
ATOM 1029 O O . ARG A 1 133 ? -4.709 -23.752 -35.762 1.00 38.50 133 ARG A O 1
ATOM 1036 N N . PRO A 1 134 ? -6.147 -24.960 -36.997 1.00 49.09 134 PRO A N 1
ATOM 1037 C CA . PRO A 1 134 ? -5.631 -26.255 -36.543 1.00 49.09 134 PRO A CA 1
ATOM 1038 C C . PRO A 1 134 ? -4.268 -26.593 -37.182 1.00 49.09 134 PRO A C 1
ATOM 1040 O O . PRO A 1 134 ? -3.934 -26.026 -38.227 1.00 49.09 134 PRO A O 1
ATOM 1043 N N . PRO A 1 135 ? -3.485 -27.509 -36.574 1.00 50.50 135 PRO A N 1
ATOM 1044 C CA . PRO A 1 135 ? -2.114 -27.792 -36.984 1.00 50.50 135 PRO A CA 1
ATOM 1045 C C . PRO A 1 135 ? -2.055 -28.564 -38.306 1.00 50.50 135 PRO A C 1
ATOM 1047 O O . PRO A 1 135 ? -2.826 -29.493 -38.550 1.00 50.50 135 PRO A O 1
ATOM 1050 N N . VAL A 1 136 ? -1.103 -28.164 -39.147 1.00 42.75 136 VAL A N 1
ATOM 1051 C CA . VAL A 1 136 ? -0.702 -28.861 -40.371 1.00 42.75 136 VAL A CA 1
ATOM 1052 C C . VAL A 1 136 ? 0.117 -30.095 -39.985 1.00 42.75 136 VAL A C 1
ATOM 1054 O O . VAL A 1 136 ? 0.999 -30.018 -39.132 1.00 42.75 136 VAL A O 1
ATOM 1057 N N . ALA A 1 137 ? -0.212 -31.233 -40.595 1.00 36.81 137 ALA A N 1
ATOM 1058 C CA . ALA A 1 137 ? 0.491 -32.496 -40.425 1.00 36.81 137 ALA A CA 1
ATOM 1059 C C . ALA A 1 137 ? 1.931 -32.408 -40.959 1.00 36.81 137 ALA A C 1
ATOM 1061 O O . ALA A 1 137 ? 2.177 -31.869 -42.037 1.00 36.81 137 ALA A O 1
ATOM 1062 N N . VAL A 1 138 ? 2.858 -32.949 -40.172 1.00 39.22 138 VAL A N 1
ATOM 1063 C CA . VAL A 1 138 ? 4.268 -33.147 -40.506 1.00 39.22 138 VAL A CA 1
ATOM 1064 C C . VAL A 1 138 ? 4.378 -34.375 -41.407 1.00 39.22 138 VAL A C 1
ATOM 1066 O O . VAL A 1 138 ? 4.060 -35.474 -40.957 1.00 39.22 138 VAL A O 1
ATOM 1069 N N . ASP A 1 139 ? 4.858 -34.190 -42.635 1.00 36.00 139 ASP A N 1
ATOM 1070 C CA . ASP A 1 139 ? 5.432 -35.270 -43.441 1.00 36.00 139 ASP A CA 1
ATOM 1071 C C . ASP A 1 139 ? 6.960 -35.183 -43.365 1.00 36.00 139 ASP A C 1
ATOM 1073 O O . ASP A 1 139 ? 7.587 -34.214 -43.798 1.00 36.00 139 ASP A O 1
ATOM 1077 N N . THR A 1 140 ? 7.550 -36.219 -42.778 1.00 46.09 140 THR A N 1
ATOM 1078 C CA . THR A 1 140 ? 8.974 -36.553 -42.814 1.00 46.09 140 THR A CA 1
ATOM 1079 C C . THR A 1 140 ? 9.371 -37.021 -44.219 1.00 46.09 140 THR A C 1
ATOM 1081 O O . THR A 1 140 ? 8.646 -37.801 -44.836 1.00 46.09 140 THR A O 1
ATOM 1084 N N . PRO A 1 141 ? 10.569 -36.650 -44.693 1.00 45.94 141 PRO A N 1
ATOM 1085 C CA . PRO A 1 141 ? 11.498 -37.681 -45.163 1.00 45.94 141 PRO A CA 1
ATOM 1086 C C . PRO A 1 141 ? 12.903 -37.416 -44.599 1.00 45.94 141 PRO A C 1
ATOM 1088 O O . PRO A 1 141 ? 13.397 -36.295 -44.581 1.00 45.94 141 PRO A O 1
ATOM 1091 N N . ASP A 1 142 ? 13.453 -38.373 -43.870 1.00 33.44 142 ASP A N 1
ATOM 1092 C CA . ASP A 1 142 ? 14.307 -39.459 -44.367 1.00 33.44 142 ASP A CA 1
ATOM 1093 C C . ASP A 1 142 ? 15.791 -39.054 -44.454 1.00 33.44 142 ASP A C 1
ATOM 1095 O O . ASP A 1 142 ? 16.240 -38.224 -45.240 1.00 33.44 142 ASP A O 1
ATOM 1099 N N . THR A 1 143 ? 16.507 -39.675 -43.528 1.00 46.16 143 THR A N 1
ATOM 1100 C CA . THR A 1 143 ? 17.937 -39.889 -43.362 1.00 46.16 143 THR A CA 1
ATOM 1101 C C . THR A 1 143 ? 18.796 -39.887 -44.632 1.00 46.16 143 THR A C 1
ATOM 1103 O O . THR A 1 143 ? 18.645 -40.754 -45.483 1.00 46.16 143 THR A O 1
ATOM 1106 N N . ALA A 1 144 ? 19.838 -39.044 -44.647 1.00 34.81 144 ALA A N 1
ATOM 1107 C CA . ALA A 1 144 ? 21.195 -39.426 -45.070 1.00 34.81 144 ALA A CA 1
ATOM 1108 C C . ALA A 1 144 ? 22.222 -38.323 -44.730 1.00 34.81 144 ALA A C 1
ATOM 1110 O O . ALA A 1 144 ? 22.288 -37.291 -45.390 1.00 34.81 144 ALA A O 1
ATOM 1111 N N . HIS A 1 145 ? 23.080 -38.568 -43.735 1.00 39.72 145 HIS A N 1
ATOM 1112 C CA . HIS A 1 145 ? 24.439 -38.004 -43.722 1.00 39.72 145 HIS A CA 1
ATOM 1113 C C . HIS A 1 145 ? 25.302 -38.804 -44.713 1.00 39.72 145 HIS A C 1
ATOM 1115 O O . HIS A 1 145 ? 25.089 -40.016 -44.826 1.00 39.72 145 HIS A O 1
ATOM 1121 N N . PRO A 1 146 ? 26.273 -38.187 -45.421 1.00 45.53 146 PRO A N 1
ATOM 1122 C CA . PRO A 1 146 ? 27.643 -38.059 -44.883 1.00 45.53 146 PRO A CA 1
ATOM 1123 C C . PRO A 1 146 ? 28.423 -36.844 -45.472 1.00 45.53 146 PRO A C 1
ATOM 1125 O O . PRO A 1 146 ? 27.818 -35.967 -46.078 1.00 45.53 146 PRO A O 1
ATOM 1128 N N . PRO A 1 147 ? 29.765 -36.787 -45.369 1.00 49.91 147 PRO A N 1
ATOM 1129 C CA . PRO A 1 147 ? 30.559 -36.374 -44.220 1.00 49.91 147 PRO A CA 1
ATOM 1130 C C . PRO A 1 147 ? 31.240 -35.001 -44.430 1.00 49.91 147 PRO A C 1
ATOM 1132 O O . PRO A 1 147 ? 31.269 -34.437 -45.520 1.00 49.91 147 PRO A O 1
ATOM 1135 N N . VAL A 1 148 ? 31.833 -34.504 -43.344 1.00 47.59 148 VAL A N 1
ATOM 1136 C CA . VAL A 1 148 ? 32.685 -33.310 -43.239 1.00 47.59 148 VAL A CA 1
ATOM 1137 C C . VAL A 1 148 ? 33.741 -33.235 -44.353 1.00 47.59 148 VAL A C 1
ATOM 1139 O O . VAL A 1 148 ? 34.572 -34.132 -44.485 1.00 47.59 148 VAL A O 1
ATOM 1142 N N . ILE A 1 149 ? 33.760 -32.111 -45.076 1.00 38.69 149 ILE A N 1
ATOM 1143 C CA . ILE A 1 149 ? 34.918 -31.623 -45.834 1.00 38.69 149 ILE A CA 1
ATOM 1144 C C . ILE A 1 149 ? 35.301 -30.271 -45.228 1.00 38.69 149 ILE A C 1
ATOM 1146 O O . ILE A 1 149 ? 34.540 -29.310 -45.293 1.00 38.69 149 ILE A O 1
ATOM 1150 N N . VAL A 1 150 ? 36.482 -30.225 -44.615 1.00 48.19 150 VAL A N 1
ATOM 1151 C CA . VAL A 1 150 ? 37.184 -28.984 -44.276 1.00 48.19 150 VAL A CA 1
ATOM 1152 C C . VAL A 1 150 ? 37.763 -28.434 -45.578 1.00 48.19 150 VAL A C 1
ATOM 1154 O O . VAL A 1 150 ? 38.560 -29.115 -46.221 1.00 48.19 150 VAL A O 1
ATOM 1157 N N . ALA A 1 151 ? 37.360 -27.225 -45.963 1.00 37.47 151 ALA A N 1
ATOM 1158 C CA . ALA A 1 151 ? 37.977 -26.459 -47.039 1.00 37.47 151 ALA A CA 1
ATOM 1159 C C . ALA A 1 151 ? 38.146 -24.998 -46.592 1.00 37.47 151 ALA A C 1
ATOM 1161 O O . ALA A 1 151 ? 37.206 -24.372 -46.105 1.00 37.47 151 ALA A O 1
ATOM 1162 N N . GLU A 1 152 ? 39.374 -24.502 -46.724 1.00 42.91 152 GLU A N 1
ATOM 1163 C CA . GLU A 1 152 ? 39.793 -23.113 -46.537 1.00 42.91 152 GLU A CA 1
ATOM 1164 C C . GLU A 1 152 ? 39.136 -22.168 -47.562 1.00 42.91 152 GLU A C 1
ATOM 1166 O O . GLU A 1 152 ? 39.228 -22.429 -48.759 1.00 42.91 152 GLU A O 1
ATOM 1171 N N . GLY A 1 153 ? 38.591 -21.038 -47.079 1.00 39.44 153 GLY A N 1
ATOM 1172 C CA . GLY A 1 153 ? 38.337 -19.779 -47.813 1.00 39.44 153 GLY A CA 1
ATOM 1173 C C . GLY A 1 153 ? 37.208 -19.795 -48.862 1.00 39.44 153 GLY A C 1
ATOM 1174 O O . GLY A 1 153 ? 37.068 -20.768 -49.594 1.00 39.44 153 GLY A O 1
ATOM 1175 N N . PRO A 1 154 ? 36.404 -18.720 -48.995 1.00 39.62 154 PRO A N 1
ATOM 1176 C CA . PRO A 1 154 ? 36.858 -17.327 -48.980 1.00 39.62 154 PRO A CA 1
ATOM 1177 C C . PRO A 1 154 ? 36.123 -16.439 -47.960 1.00 39.62 154 PRO A C 1
ATOM 1179 O O . PRO A 1 154 ? 35.107 -16.840 -47.399 1.00 39.62 154 PRO A O 1
ATOM 1182 N N . ASP A 1 155 ? 36.662 -15.233 -47.741 1.00 49.91 155 ASP A N 1
ATOM 1183 C CA . ASP A 1 155 ? 36.006 -14.114 -47.054 1.00 49.91 155 ASP A CA 1
ATOM 1184 C C . ASP A 1 155 ? 34.521 -14.039 -47.430 1.00 49.91 155 ASP A C 1
ATOM 1186 O O . ASP A 1 155 ? 34.157 -13.705 -48.559 1.00 49.91 155 ASP A O 1
ATOM 1190 N N . VAL A 1 156 ? 33.663 -14.381 -46.470 1.00 43.25 156 VAL A N 1
ATOM 1191 C CA . VAL A 1 156 ? 32.250 -14.033 -46.519 1.00 43.25 156 VAL A CA 1
ATOM 1192 C C . VAL A 1 156 ? 32.191 -12.619 -45.977 1.00 43.25 156 VAL A C 1
ATOM 1194 O O . VAL A 1 156 ? 32.395 -12.415 -44.779 1.00 43.25 156 VAL A O 1
ATOM 1197 N N . ASP A 1 157 ? 31.962 -11.658 -46.871 1.00 40.47 157 ASP A N 1
ATOM 1198 C CA . ASP A 1 157 ? 31.533 -10.315 -46.503 1.00 40.47 157 ASP A CA 1
ATOM 1199 C C . ASP A 1 157 ? 30.476 -10.453 -45.407 1.00 40.47 157 ASP A C 1
ATOM 1201 O O . ASP A 1 157 ? 29.397 -11.012 -45.633 1.00 40.47 157 ASP A O 1
ATOM 1205 N N . ALA A 1 158 ? 30.822 -10.008 -44.195 1.00 42.72 158 ALA A N 1
ATOM 1206 C CA . ALA A 1 158 ? 29.863 -9.897 -43.115 1.00 42.72 158 ALA A CA 1
ATOM 1207 C C . ALA A 1 158 ? 28.680 -9.111 -43.690 1.00 42.72 158 ALA A C 1
ATOM 1209 O O . ALA A 1 158 ? 28.911 -8.001 -44.188 1.00 42.72 158 ALA A O 1
ATOM 1210 N N . PRO A 1 159 ? 27.447 -9.659 -43.699 1.00 41.88 159 PRO A N 1
ATOM 1211 C CA . PRO A 1 159 ? 26.307 -8.864 -44.105 1.00 41.88 159 PRO A CA 1
ATOM 1212 C C . PRO A 1 159 ? 26.361 -7.624 -43.228 1.00 41.88 159 PRO A C 1
ATOM 1214 O O . PRO A 1 159 ? 26.436 -7.736 -42.001 1.00 41.88 159 PRO A O 1
ATOM 1217 N N . ALA A 1 160 ? 26.445 -6.456 -43.867 1.00 40.19 160 ALA A N 1
ATOM 1218 C CA . ALA A 1 160 ? 26.300 -5.200 -43.169 1.00 40.19 160 ALA A CA 1
ATOM 1219 C C . ALA A 1 160 ? 25.035 -5.363 -42.329 1.00 40.19 160 ALA A C 1
ATOM 1221 O O . ALA A 1 160 ? 23.953 -5.543 -42.889 1.00 40.19 160 ALA A O 1
ATOM 1222 N N . MET A 1 161 ? 25.203 -5.424 -41.004 1.00 38.84 161 MET A N 1
ATOM 1223 C CA . MET A 1 161 ? 24.120 -5.278 -40.046 1.00 38.84 161 MET A CA 1
ATOM 1224 C C . MET A 1 161 ? 23.557 -3.891 -40.322 1.00 38.84 161 MET A C 1
ATOM 1226 O O . MET A 1 161 ? 24.002 -2.892 -39.759 1.00 38.84 161 MET A O 1
ATOM 1230 N N . GLU A 1 162 ? 22.656 -3.833 -41.296 1.00 41.09 162 GLU A N 1
ATOM 1231 C CA . GLU A 1 162 ? 21.743 -2.738 -41.510 1.00 41.09 162 GLU A CA 1
ATOM 1232 C C . GLU A 1 162 ? 21.090 -2.553 -40.148 1.00 41.09 162 GLU A C 1
ATOM 1234 O O . GLU A 1 162 ? 20.523 -3.499 -39.599 1.00 41.09 162 GLU A O 1
ATOM 1239 N N . SER A 1 163 ? 21.384 -1.416 -39.519 1.00 41.59 163 SER A N 1
ATOM 1240 C CA . SER A 1 163 ? 21.088 -1.157 -38.119 1.00 41.59 163 SER A CA 1
ATOM 1241 C C . SER A 1 163 ? 19.627 -1.489 -37.858 1.00 41.59 163 SER A C 1
ATOM 1243 O O . SER A 1 163 ? 18.754 -0.729 -38.277 1.00 41.59 163 SER A O 1
ATOM 1245 N N . ALA A 1 164 ? 19.373 -2.632 -37.215 1.00 46.34 164 ALA A N 1
ATOM 1246 C CA . ALA A 1 164 ? 18.047 -2.980 -36.749 1.00 46.34 164 ALA A CA 1
ATOM 1247 C C . ALA A 1 164 ? 17.553 -1.789 -35.928 1.00 46.34 164 ALA A C 1
ATOM 1249 O O . ALA A 1 164 ? 18.283 -1.300 -35.056 1.00 46.34 164 ALA A O 1
ATOM 1250 N N . ASP A 1 165 ? 16.372 -1.275 -36.276 1.00 53.53 165 ASP A N 1
ATOM 1251 C CA . ASP A 1 165 ? 15.775 -0.162 -35.551 1.00 53.53 165 ASP A CA 1
ATOM 1252 C C . ASP A 1 165 ? 15.802 -0.488 -34.051 1.00 53.53 165 ASP A C 1
ATOM 1254 O O . ASP A 1 165 ? 15.489 -1.620 -33.660 1.00 53.53 165 ASP A O 1
ATOM 1258 N N . PRO A 1 166 ? 16.224 0.456 -33.190 1.00 58.53 166 PRO A N 1
ATOM 1259 C CA . PRO A 1 166 ? 16.267 0.207 -31.762 1.00 58.53 166 PRO A CA 1
ATOM 1260 C C . PRO A 1 166 ? 14.862 -0.182 -31.299 1.00 58.53 166 PRO A C 1
ATOM 1262 O O . PRO A 1 166 ? 13.927 0.608 -31.434 1.00 58.53 166 PRO A O 1
ATOM 1265 N N . ILE A 1 167 ? 14.736 -1.401 -30.763 1.00 61.81 167 ILE A N 1
ATOM 1266 C CA . ILE A 1 167 ? 13.484 -1.971 -30.249 1.00 61.81 167 ILE A CA 1
ATOM 1267 C C . ILE A 1 167 ? 12.757 -0.917 -29.417 1.00 61.81 167 ILE A C 1
ATOM 1269 O O . ILE A 1 167 ? 13.354 -0.278 -28.535 1.00 61.81 167 ILE A O 1
ATOM 1273 N N . ALA A 1 168 ? 11.465 -0.738 -29.691 1.00 68.44 168 ALA A N 1
ATOM 1274 C CA . ALA A 1 168 ? 10.670 0.247 -28.983 1.00 68.44 168 ALA A CA 1
ATOM 1275 C C . ALA A 1 168 ? 10.650 -0.113 -27.481 1.00 68.44 168 ALA A C 1
ATOM 1277 O O . ALA A 1 168 ? 10.352 -1.258 -27.133 1.00 68.44 168 ALA A O 1
ATOM 1278 N N . PRO A 1 169 ? 10.916 0.835 -26.560 1.00 65.38 169 PRO A N 1
ATOM 1279 C CA . PRO A 1 169 ? 10.902 0.578 -25.114 1.00 65.38 169 PRO A CA 1
ATOM 1280 C C . PRO A 1 169 ? 9.615 -0.091 -24.605 1.00 65.38 169 PRO A C 1
ATOM 1282 O O . PRO A 1 169 ? 9.632 -0.793 -23.600 1.00 65.38 169 PRO A O 1
ATOM 1285 N N . GLU A 1 170 ? 8.506 0.108 -25.315 1.00 67.50 170 GLU A N 1
ATOM 1286 C CA . GLU A 1 170 ? 7.203 -0.496 -25.038 1.00 67.50 170 GLU A CA 1
ATOM 1287 C C . GLU A 1 170 ? 7.182 -2.011 -25.294 1.00 67.50 170 GLU A C 1
ATOM 1289 O O . GLU A 1 170 ? 6.585 -2.744 -24.513 1.00 67.50 170 GLU A O 1
ATOM 1294 N N . GLN A 1 171 ? 7.874 -2.504 -26.327 1.00 68.19 171 GLN A N 1
ATOM 1295 C CA . GLN A 1 171 ? 7.958 -3.939 -26.630 1.00 68.19 171 GLN A CA 1
ATOM 1296 C C . GLN A 1 171 ? 8.799 -4.685 -25.587 1.00 68.19 171 GLN A C 1
ATOM 1298 O O . GLN A 1 171 ? 8.429 -5.778 -25.166 1.00 68.19 171 GLN A O 1
ATOM 1303 N N . LEU A 1 172 ? 9.886 -4.066 -25.109 1.00 68.06 172 LEU A N 1
ATOM 1304 C CA . LEU A 1 172 ? 10.687 -4.606 -24.004 1.00 68.06 172 LEU A CA 1
ATOM 1305 C C . LEU A 1 172 ? 9.876 -4.691 -22.710 1.00 68.06 172 LEU A C 1
ATOM 1307 O O . LEU A 1 172 ? 10.006 -5.658 -21.966 1.00 68.06 172 LEU A O 1
ATOM 1311 N N . LEU A 1 173 ? 9.018 -3.700 -22.462 1.00 68.25 173 LEU A N 1
ATOM 1312 C CA . LEU A 1 173 ? 8.124 -3.692 -21.311 1.00 68.25 173 LEU A CA 1
ATOM 1313 C C . LEU A 1 173 ? 7.103 -4.835 -21.396 1.00 68.25 173 LEU A C 1
ATOM 1315 O O . LEU A 1 173 ? 6.947 -5.557 -20.425 1.00 68.25 173 LEU A O 1
ATOM 1319 N N . VAL A 1 174 ? 6.471 -5.047 -22.556 1.00 70.12 174 VAL A N 1
ATOM 1320 C CA . VAL A 1 174 ? 5.510 -6.148 -22.771 1.00 70.12 174 VAL A CA 1
ATOM 1321 C C . VAL A 1 174 ? 6.183 -7.519 -22.637 1.00 70.12 174 VAL A C 1
ATOM 1323 O O . VAL A 1 174 ? 5.632 -8.426 -22.018 1.00 70.12 174 VAL A O 1
ATOM 1326 N N . ALA A 1 175 ? 7.400 -7.678 -23.167 1.00 66.69 175 ALA A N 1
ATOM 1327 C CA . ALA A 1 175 ? 8.171 -8.909 -22.996 1.00 66.69 175 ALA A CA 1
ATOM 1328 C C . ALA A 1 175 ? 8.548 -9.149 -21.521 1.00 66.69 175 ALA A C 1
ATOM 1330 O O . ALA A 1 175 ? 8.466 -10.278 -21.037 1.00 66.69 175 ALA A O 1
ATOM 1331 N N . ALA A 1 176 ? 8.899 -8.086 -20.787 1.00 66.44 176 ALA A N 1
ATOM 1332 C CA . ALA A 1 176 ? 9.142 -8.149 -19.349 1.00 66.44 176 ALA A CA 1
ATOM 1333 C C . ALA A 1 176 ? 7.856 -8.397 -18.535 1.00 66.44 176 ALA A C 1
ATOM 1335 O O . ALA A 1 176 ? 7.916 -9.058 -17.503 1.00 66.44 176 ALA A O 1
ATOM 1336 N N . GLU A 1 177 ? 6.689 -7.932 -18.990 1.00 66.44 177 GLU A N 1
ATOM 1337 C CA . GLU A 1 177 ? 5.383 -8.202 -18.366 1.00 66.44 177 GLU A CA 1
ATOM 1338 C C . GLU A 1 177 ? 4.980 -9.673 -18.488 1.00 66.44 177 GLU A C 1
ATOM 1340 O O . GLU A 1 177 ? 4.516 -10.257 -17.510 1.00 66.44 177 GLU A O 1
ATOM 1345 N N . GLY A 1 178 ? 5.233 -10.311 -19.637 1.00 60.97 178 GLY A N 1
ATOM 1346 C CA . GLY A 1 178 ? 5.005 -11.753 -19.801 1.00 60.97 178 GLY A CA 1
ATOM 1347 C C . GLY A 1 178 ? 5.788 -12.602 -18.788 1.00 60.97 178 GLY A C 1
ATOM 1348 O O . GLY A 1 178 ? 5.359 -13.695 -18.423 1.00 60.97 178 GLY A O 1
ATOM 1349 N N . PHE A 1 179 ? 6.902 -12.077 -18.267 1.00 61.28 179 PHE A N 1
ATOM 1350 C CA . PHE A 1 179 ? 7.655 -12.690 -17.172 1.00 61.28 179 PHE A CA 1
ATOM 1351 C C . PHE A 1 179 ? 6.978 -12.511 -15.797 1.00 61.28 179 PHE A C 1
ATOM 1353 O O . PHE A 1 179 ? 7.179 -13.322 -14.897 1.00 61.28 179 PHE A O 1
ATOM 1360 N N . TRP A 1 180 ? 6.179 -11.458 -15.607 1.00 57.16 180 TRP A N 1
ATOM 1361 C CA . TRP A 1 180 ? 5.477 -11.160 -14.351 1.00 57.16 180 TRP A CA 1
ATOM 1362 C C . TRP A 1 180 ? 4.142 -11.900 -14.222 1.00 57.16 180 TRP A C 1
ATOM 1364 O O . TRP A 1 180 ? 3.774 -12.315 -13.122 1.00 57.16 180 TRP A O 1
ATOM 1374 N N . GLU A 1 181 ? 3.427 -12.094 -15.332 1.00 53.91 181 GLU A N 1
ATOM 1375 C CA . GLU A 1 181 ? 2.129 -12.786 -15.353 1.00 53.91 181 GLU A CA 1
ATOM 1376 C C . GLU A 1 181 ? 2.229 -14.276 -14.990 1.00 53.91 181 GLU A C 1
ATOM 1378 O O . GLU A 1 181 ? 1.235 -14.881 -14.592 1.00 53.91 181 GLU A O 1
ATOM 1383 N N . ALA A 1 182 ? 3.423 -14.870 -15.071 1.00 51.12 182 ALA A N 1
ATOM 1384 C CA . ALA A 1 182 ? 3.597 -16.312 -14.945 1.00 51.12 182 ALA A CA 1
ATOM 1385 C C . ALA A 1 182 ? 3.466 -16.875 -13.517 1.00 51.12 182 ALA A C 1
ATOM 1387 O O . ALA A 1 182 ? 3.267 -18.080 -13.400 1.00 51.12 182 ALA A O 1
ATOM 1388 N N . ASP A 1 183 ? 3.543 -16.067 -12.446 1.00 49.66 183 ASP A N 1
ATOM 1389 C CA . ASP A 1 183 ? 3.602 -16.648 -11.091 1.00 49.66 183 ASP A CA 1
ATOM 1390 C C . ASP A 1 183 ? 2.749 -15.987 -9.990 1.00 49.66 183 ASP A C 1
ATOM 1392 O O . ASP A 1 183 ? 2.361 -16.703 -9.063 1.00 49.66 183 ASP A O 1
ATOM 1396 N N . ARG A 1 184 ? 2.451 -14.670 -9.993 1.00 53.25 184 ARG A N 1
ATOM 1397 C CA . ARG A 1 184 ? 1.836 -14.016 -8.796 1.00 53.25 184 ARG A CA 1
ATOM 1398 C C . ARG A 1 184 ? 0.942 -12.790 -9.016 1.00 53.25 184 ARG A C 1
ATOM 1400 O O . ARG A 1 184 ? 0.420 -12.263 -8.032 1.00 53.25 184 ARG A O 1
ATOM 1407 N N . ALA A 1 185 ? 0.764 -12.319 -10.249 1.00 56.56 185 ALA A N 1
ATOM 1408 C CA . ALA A 1 185 ? -0.066 -11.145 -10.504 1.00 56.56 185 ALA A CA 1
ATOM 1409 C C . ALA A 1 185 ? -1.553 -11.500 -10.351 1.00 56.56 185 ALA A C 1
ATOM 1411 O O . ALA A 1 185 ? -2.077 -12.350 -11.069 1.00 56.56 185 ALA A O 1
ATOM 1412 N N . LEU A 1 186 ? -2.242 -10.851 -9.412 1.00 55.59 186 LEU A N 1
ATOM 1413 C CA . LEU A 1 186 ? -3.700 -10.888 -9.375 1.00 55.59 186 LEU A CA 1
ATOM 1414 C C . LEU A 1 186 ? -4.228 -10.090 -10.574 1.00 55.59 186 LEU A C 1
ATOM 1416 O O . LEU A 1 186 ? -3.844 -8.932 -10.762 1.00 55.59 186 LEU A O 1
ATOM 1420 N N . GLU A 1 187 ? -5.162 -10.664 -11.341 1.00 60.78 187 GLU A N 1
ATOM 1421 C CA . GLU A 1 187 ? -6.112 -9.831 -12.090 1.00 60.78 187 GLU A CA 1
ATOM 1422 C C . GLU A 1 187 ? -6.726 -8.811 -11.113 1.00 60.78 187 GLU A C 1
ATOM 1424 O O . GLU A 1 187 ? -6.857 -9.132 -9.928 1.00 60.78 187 GLU A O 1
ATOM 1429 N N . PRO A 1 188 ? -7.082 -7.591 -11.553 1.00 62.19 188 PRO A N 1
ATOM 1430 C CA . PRO A 1 188 ? -7.431 -6.467 -10.680 1.00 62.19 188 PRO A CA 1
ATOM 1431 C C . PRO A 1 188 ? -8.785 -6.640 -9.955 1.00 62.19 188 PRO A C 1
ATOM 1433 O O . PRO A 1 188 ? -9.674 -5.793 -10.035 1.00 62.19 188 PRO A O 1
ATOM 1436 N N . ASP A 1 189 ? -8.961 -7.721 -9.197 1.00 85.00 189 ASP A N 1
ATOM 1437 C CA . ASP A 1 189 ? -9.985 -7.860 -8.177 1.00 85.00 189 ASP A CA 1
ATOM 1438 C C . ASP A 1 189 ? -9.576 -7.026 -6.959 1.00 85.00 189 ASP A C 1
ATOM 1440 O O . ASP A 1 189 ? -8.964 -7.490 -5.990 1.00 85.00 189 ASP A O 1
ATOM 1444 N N . LEU A 1 190 ? -9.947 -5.748 -7.014 1.00 89.69 190 LEU A N 1
ATOM 1445 C CA . LEU A 1 190 ? -9.717 -4.794 -5.935 1.00 89.69 190 LEU A CA 1
ATOM 1446 C C . LEU A 1 190 ? -10.333 -5.254 -4.609 1.00 89.69 190 LEU A C 1
ATOM 1448 O O . LEU A 1 190 ? -9.814 -4.911 -3.550 1.00 89.69 190 LEU A O 1
ATOM 1452 N N . LYS A 1 191 ? -11.415 -6.044 -4.630 1.00 91.19 191 LYS A N 1
ATOM 1453 C CA . LYS A 1 191 ? -12.033 -6.540 -3.397 1.00 91.19 191 LYS A CA 1
ATOM 1454 C C . LYS A 1 191 ? -11.121 -7.555 -2.716 1.00 91.19 191 LYS A C 1
ATOM 1456 O O . LYS A 1 191 ? -10.915 -7.466 -1.504 1.00 91.19 191 LYS A O 1
ATOM 1461 N N . ARG A 1 192 ? -10.548 -8.485 -3.486 1.00 92.69 192 ARG A N 1
ATOM 1462 C CA . ARG A 1 192 ? -9.543 -9.425 -2.976 1.00 92.69 192 ARG A CA 1
ATOM 1463 C C . ARG A 1 192 ? -8.297 -8.688 -2.496 1.00 92.69 192 ARG A C 1
ATOM 1465 O O . ARG A 1 192 ? -7.795 -9.003 -1.421 1.00 92.69 192 ARG A O 1
ATOM 1472 N N . ALA A 1 193 ? -7.840 -7.680 -3.232 1.00 93.50 193 ALA A N 1
ATOM 1473 C CA . ALA A 1 193 ? -6.673 -6.902 -2.837 1.00 93.50 193 ALA A CA 1
ATOM 1474 C C . ALA A 1 193 ? -6.889 -6.126 -1.524 1.00 93.50 193 ALA A C 1
ATOM 1476 O O . ALA A 1 193 ? -6.017 -6.145 -0.663 1.00 93.50 193 ALA A O 1
ATOM 1477 N N . VAL A 1 194 ? -8.064 -5.525 -1.303 1.00 94.00 194 VAL A N 1
ATOM 1478 C CA . VAL A 1 194 ? -8.401 -4.877 -0.018 1.00 94.00 194 VAL A CA 1
ATOM 1479 C C . VAL A 1 194 ? -8.433 -5.887 1.129 1.00 94.00 194 VAL A C 1
ATOM 1481 O O . VAL A 1 194 ? -7.949 -5.596 2.221 1.00 94.00 194 VAL A O 1
ATOM 1484 N N . GLN A 1 195 ? -8.953 -7.095 0.891 1.00 93.94 195 GLN A N 1
ATOM 1485 C CA . GLN A 1 195 ? -8.886 -8.161 1.889 1.00 93.94 195 GLN A CA 1
ATOM 1486 C C . GLN A 1 195 ? -7.426 -8.509 2.218 1.00 93.94 195 GLN A C 1
ATOM 1488 O O . GLN A 1 195 ? -7.059 -8.552 3.390 1.00 93.94 195 GLN A O 1
ATOM 1493 N N . LEU A 1 196 ? -6.578 -8.694 1.204 1.00 94.00 196 LEU A N 1
ATOM 1494 C CA . LEU A 1 196 ? -5.153 -8.961 1.399 1.00 94.00 196 LEU A CA 1
ATOM 1495 C C . LEU A 1 196 ? -4.448 -7.819 2.131 1.00 94.00 196 LEU A C 1
ATOM 1497 O O . LEU A 1 196 ? -3.609 -8.087 2.983 1.00 94.00 196 LEU A O 1
ATOM 1501 N N . LEU A 1 197 ? -4.818 -6.567 1.862 1.00 93.00 197 LEU A N 1
ATOM 1502 C CA . LEU A 1 197 ? -4.313 -5.406 2.590 1.00 93.00 197 LEU A CA 1
ATOM 1503 C C . LEU A 1 197 ? -4.670 -5.490 4.078 1.00 93.00 197 LEU A C 1
ATOM 1505 O O . LEU A 1 197 ? -3.796 -5.322 4.921 1.00 93.00 197 LEU A O 1
ATOM 1509 N N . SER A 1 198 ? -5.920 -5.828 4.409 1.00 92.38 198 SER A N 1
ATOM 1510 C CA . SER A 1 198 ? -6.341 -6.002 5.807 1.00 92.38 198 SER A CA 1
ATOM 1511 C C . SER A 1 198 ? -5.664 -7.188 6.507 1.00 92.38 198 SER A C 1
ATOM 1513 O O . SER A 1 198 ? -5.509 -7.183 7.723 1.00 92.38 198 SER A O 1
ATOM 1515 N N . GLU A 1 199 ? -5.232 -8.196 5.741 1.00 92.75 199 GLU A N 1
ATOM 1516 C CA . GLU A 1 199 ? -4.448 -9.335 6.232 1.00 92.75 199 GLU A CA 1
ATOM 1517 C C . GLU A 1 199 ? -2.939 -9.020 6.321 1.00 92.75 199 GLU A C 1
ATOM 1519 O O . GLU A 1 199 ? -2.167 -9.871 6.764 1.00 92.75 199 GLU A O 1
ATOM 1524 N N . GLY A 1 200 ? -2.493 -7.841 5.864 1.00 91.69 200 GLY A N 1
ATOM 1525 C CA . GLY A 1 200 ? -1.074 -7.492 5.741 1.00 91.69 200 GLY A CA 1
ATOM 1526 C C . GLY A 1 200 ? -0.340 -8.300 4.665 1.00 91.69 200 GLY A C 1
ATOM 1527 O O . GLY A 1 200 ? 0.872 -8.453 4.721 1.00 91.69 200 GLY A O 1
ATOM 1528 N N . ARG A 1 201 ? -1.060 -8.887 3.707 1.00 93.12 201 ARG A N 1
ATOM 1529 C CA . ARG A 1 201 ? -0.549 -9.833 2.698 1.00 93.12 201 ARG A CA 1
ATOM 1530 C C . ARG A 1 201 ? -0.545 -9.273 1.278 1.00 93.12 201 ARG A C 1
ATOM 1532 O O . ARG A 1 201 ? -0.309 -10.027 0.339 1.00 93.12 201 ARG A O 1
ATOM 1539 N N . LEU A 1 202 ? -0.832 -7.990 1.103 1.00 93.38 202 LEU A N 1
ATOM 1540 C CA . LEU A 1 202 ? -0.760 -7.327 -0.195 1.00 93.38 202 LEU A CA 1
ATOM 1541 C C . LEU A 1 202 ? 0.624 -6.704 -0.391 1.00 93.38 202 LEU A C 1
ATOM 1543 O O . LEU A 1 202 ? 1.167 -6.118 0.541 1.00 93.38 202 LEU A O 1
ATOM 1547 N N . ALA A 1 203 ? 1.149 -6.765 -1.609 1.00 92.75 203 ALA A N 1
ATOM 1548 C CA . ALA A 1 203 ? 2.210 -5.883 -2.079 1.00 92.75 203 ALA A CA 1
ATOM 1549 C C . ALA A 1 203 ? 1.806 -5.247 -3.412 1.00 92.75 203 ALA A C 1
ATOM 1551 O O . ALA A 1 203 ? 1.103 -5.860 -4.217 1.00 92.75 203 ALA A O 1
ATOM 1552 N N . ILE A 1 204 ? 2.244 -4.012 -3.645 1.00 93.38 204 ILE A N 1
ATOM 1553 C CA . ILE A 1 204 ? 2.100 -3.334 -4.932 1.00 93.38 204 ILE A CA 1
ATOM 1554 C C . ILE A 1 204 ? 3.478 -3.343 -5.566 1.00 93.38 204 ILE A C 1
ATOM 1556 O O . ILE A 1 204 ? 4.391 -2.692 -5.069 1.00 93.38 204 ILE A O 1
ATOM 1560 N N . ARG A 1 205 ? 3.644 -4.065 -6.665 1.00 92.62 205 ARG A N 1
ATOM 1561 C CA . ARG A 1 205 ? 4.897 -4.063 -7.410 1.00 92.62 205 ARG A CA 1
ATOM 1562 C C . ARG A 1 205 ? 4.731 -3.210 -8.657 1.00 92.62 205 ARG A C 1
ATOM 1564 O O . ARG A 1 205 ? 3.743 -3.347 -9.375 1.00 92.62 205 ARG A O 1
ATOM 1571 N N . VAL A 1 206 ? 5.675 -2.310 -8.898 1.00 93.06 206 VAL A N 1
ATOM 1572 C CA . VAL A 1 206 ? 5.670 -1.430 -10.064 1.00 93.06 206 VAL A CA 1
ATOM 1573 C C . VAL A 1 206 ? 6.911 -1.650 -10.912 1.00 93.06 206 VAL A C 1
ATOM 1575 O O . VAL A 1 206 ? 8.005 -1.811 -10.378 1.00 93.06 206 VAL A O 1
ATOM 1578 N N . LEU A 1 207 ? 6.736 -1.651 -12.232 1.00 91.81 207 LEU A N 1
ATOM 1579 C CA . LEU A 1 207 ? 7.817 -1.759 -13.202 1.00 91.81 207 LEU A CA 1
ATOM 1580 C C . LEU A 1 207 ? 7.959 -0.453 -13.975 1.00 91.81 207 LEU A C 1
ATOM 1582 O O . LEU A 1 207 ? 7.076 -0.064 -14.747 1.00 91.81 207 LEU A O 1
ATOM 1586 N N . ALA A 1 208 ? 9.099 0.201 -13.800 1.00 92.56 208 ALA A N 1
ATOM 1587 C CA . ALA A 1 208 ? 9.499 1.331 -14.614 1.00 92.56 208 ALA A CA 1
ATOM 1588 C C . ALA A 1 208 ? 10.253 0.868 -15.868 1.00 92.56 208 ALA A C 1
ATOM 1590 O O . ALA A 1 208 ? 11.110 -0.017 -15.829 1.00 92.56 208 ALA A O 1
ATOM 1591 N N . ARG A 1 209 ? 9.996 1.552 -16.987 1.00 90.25 209 ARG A N 1
ATOM 1592 C CA . ARG A 1 209 ? 10.655 1.302 -18.284 1.00 90.25 209 ARG A CA 1
ATOM 1593 C C . ARG A 1 209 ? 12.175 1.504 -18.284 1.00 90.25 209 ARG A C 1
ATOM 1595 O O . ARG A 1 209 ? 12.849 1.070 -19.210 1.00 90.25 209 ARG A O 1
ATOM 1602 N N . SER A 1 210 ? 12.694 2.239 -17.306 1.00 90.81 210 SER A N 1
ATOM 1603 C CA . SER A 1 210 ? 14.118 2.492 -17.110 1.00 90.81 210 SER A CA 1
ATOM 1604 C C . SER A 1 210 ? 14.373 2.962 -15.684 1.00 90.81 210 SER A C 1
ATOM 1606 O O . SER A 1 210 ? 13.466 3.459 -15.011 1.00 90.81 210 SER A O 1
ATOM 1608 N N . GLU A 1 211 ? 15.623 2.870 -15.239 1.00 93.00 211 GLU A N 1
ATOM 1609 C CA . GLU A 1 211 ? 16.030 3.397 -13.935 1.00 93.00 211 GLU A CA 1
ATOM 1610 C C . GLU A 1 211 ? 15.785 4.911 -13.816 1.00 93.00 211 GLU A C 1
ATOM 1612 O O . GLU A 1 211 ? 15.297 5.388 -12.793 1.00 93.00 211 GLU A O 1
ATOM 1617 N N . GLN A 1 212 ? 16.049 5.674 -14.881 1.00 93.94 212 GLN A N 1
ATOM 1618 C CA . GLN A 1 212 ? 15.768 7.111 -14.902 1.00 93.94 212 GLN A CA 1
ATOM 1619 C C . GLN A 1 212 ? 14.269 7.397 -14.721 1.00 93.94 212 GLN A C 1
ATOM 1621 O O . GLN A 1 212 ? 13.912 8.247 -13.909 1.00 93.94 212 GLN A O 1
ATOM 1626 N N . ALA A 1 213 ? 13.393 6.658 -15.410 1.00 92.12 213 ALA A N 1
ATOM 1627 C CA . ALA A 1 213 ? 11.945 6.829 -15.277 1.00 92.12 213 ALA A CA 1
ATOM 1628 C C . ALA A 1 213 ? 11.438 6.462 -13.871 1.00 92.12 213 ALA A C 1
ATOM 1630 O O . ALA A 1 213 ? 10.498 7.079 -13.370 1.00 92.12 213 ALA A O 1
ATOM 1631 N N . ALA A 1 214 ? 12.063 5.480 -13.213 1.00 93.25 214 ALA A N 1
ATOM 1632 C CA . ALA A 1 214 ? 11.768 5.170 -11.818 1.00 93.25 214 ALA A CA 1
ATOM 1633 C C . ALA A 1 214 ? 12.164 6.323 -10.886 1.00 93.25 214 ALA A C 1
ATOM 1635 O O . ALA A 1 214 ? 11.376 6.726 -10.034 1.00 93.25 214 ALA A O 1
ATOM 1636 N N . ARG A 1 215 ? 13.363 6.893 -11.063 1.00 93.56 215 ARG A N 1
ATOM 1637 C CA . ARG A 1 215 ? 13.843 8.017 -10.243 1.00 93.56 215 ARG A CA 1
ATOM 1638 C C . ARG A 1 215 ? 12.986 9.272 -10.431 1.00 93.56 215 ARG A C 1
ATOM 1640 O O . ARG A 1 215 ? 12.580 9.868 -9.441 1.00 93.56 215 ARG A O 1
ATOM 1647 N N . GLU A 1 216 ? 12.645 9.626 -11.669 1.00 93.88 216 GLU A N 1
ATOM 1648 C CA . GLU A 1 216 ? 11.766 10.767 -11.979 1.00 93.88 216 GLU A CA 1
ATOM 1649 C C . GLU A 1 216 ? 10.360 10.587 -11.382 1.00 93.88 216 GLU A C 1
ATOM 1651 O O . GLU A 1 216 ? 9.802 11.513 -10.783 1.00 93.88 216 GLU A O 1
ATOM 1656 N N . GLY A 1 217 ? 9.784 9.383 -11.486 1.00 92.50 217 GLY A N 1
ATOM 1657 C CA . GLY A 1 217 ? 8.489 9.089 -10.872 1.00 92.50 217 GLY A CA 1
ATOM 1658 C C . GLY A 1 217 ? 8.547 9.129 -9.341 1.00 92.50 217 GLY A C 1
ATOM 1659 O O . GLY A 1 217 ? 7.656 9.700 -8.714 1.00 92.50 217 GLY A O 1
ATOM 1660 N N . LEU A 1 218 ? 9.632 8.637 -8.733 1.00 89.44 218 LEU A N 1
ATOM 1661 C CA . LEU A 1 218 ? 9.874 8.727 -7.290 1.00 89.44 218 LEU A CA 1
ATOM 1662 C C . LEU A 1 218 ? 10.002 10.169 -6.801 1.00 89.44 218 LEU A C 1
ATOM 1664 O O . LEU A 1 218 ? 9.412 10.534 -5.783 1.00 89.44 218 LEU A O 1
ATOM 1668 N N . GLU A 1 219 ? 10.749 11.006 -7.519 1.00 90.50 219 GLU A N 1
ATOM 1669 C CA . GLU A 1 219 ? 10.841 12.434 -7.219 1.00 90.50 219 GLU A CA 1
ATOM 1670 C C . GLU A 1 219 ? 9.469 13.102 -7.321 1.00 90.50 219 GLU A C 1
ATOM 1672 O O . GLU A 1 219 ? 9.089 13.855 -6.426 1.00 90.50 219 GLU A O 1
ATOM 1677 N N . THR A 1 220 ? 8.678 12.761 -8.340 1.00 89.75 220 THR A N 1
ATOM 1678 C CA . THR A 1 220 ? 7.313 13.279 -8.518 1.00 89.75 220 THR A CA 1
ATOM 1679 C C . THR A 1 220 ? 6.380 12.838 -7.380 1.00 89.75 220 THR A C 1
ATOM 1681 O O . THR A 1 220 ? 5.605 13.640 -6.846 1.00 89.75 220 THR A O 1
ATOM 1684 N N . MET A 1 221 ? 6.485 11.578 -6.950 1.00 84.50 221 MET A N 1
ATOM 1685 C CA . MET A 1 221 ? 5.749 11.033 -5.807 1.00 84.50 221 MET A CA 1
ATOM 1686 C C . MET A 1 221 ? 6.084 11.767 -4.509 1.00 84.50 221 MET A C 1
ATOM 1688 O O . MET A 1 221 ? 5.165 12.192 -3.803 1.00 84.50 221 MET A O 1
ATOM 1692 N N . ARG A 1 222 ? 7.381 11.978 -4.240 1.00 82.12 222 ARG A N 1
ATOM 1693 C CA . ARG A 1 222 ? 7.884 12.742 -3.085 1.00 82.12 222 ARG A CA 1
ATOM 1694 C C . ARG A 1 222 ? 7.458 14.211 -3.139 1.00 82.12 222 ARG A C 1
ATOM 1696 O O . ARG A 1 222 ? 7.125 14.787 -2.108 1.00 82.12 222 ARG A O 1
ATOM 1703 N N . ALA A 1 223 ? 7.467 14.816 -4.326 1.00 81.00 223 ALA A N 1
ATOM 1704 C CA . ALA A 1 223 ? 7.228 16.244 -4.505 1.00 81.00 223 ALA A CA 1
ATOM 1705 C C . ALA A 1 223 ? 5.751 16.654 -4.406 1.00 81.00 223 ALA A C 1
ATOM 1707 O O . ALA A 1 223 ? 5.478 17.824 -4.131 1.00 81.00 223 ALA A O 1
ATOM 1708 N N . GLY A 1 224 ? 4.780 15.753 -4.608 1.00 65.69 224 GLY A N 1
ATOM 1709 C CA . GLY A 1 224 ? 3.392 16.184 -4.421 1.00 65.69 224 GLY A CA 1
ATOM 1710 C C . GLY A 1 224 ? 2.240 15.274 -4.815 1.00 65.69 224 GLY A C 1
ATOM 1711 O O . GLY A 1 224 ? 1.100 15.673 -4.583 1.00 65.69 224 GLY A O 1
ATOM 1712 N N . ILE A 1 225 ? 2.458 14.090 -5.392 1.00 66.25 225 ILE A N 1
ATOM 1713 C CA . ILE A 1 225 ? 1.317 13.196 -5.669 1.00 66.25 225 ILE A CA 1
ATOM 1714 C C . ILE A 1 225 ? 0.730 12.679 -4.345 1.00 66.25 225 ILE A C 1
ATOM 1716 O O . ILE A 1 225 ? -0.484 12.733 -4.150 1.00 66.25 225 ILE A O 1
ATOM 1720 N N . ALA A 1 226 ? 1.584 12.286 -3.394 1.00 61.12 226 ALA A N 1
ATOM 1721 C CA . ALA A 1 226 ? 1.137 11.790 -2.092 1.00 61.12 226 ALA A CA 1
ATOM 1722 C C . ALA A 1 226 ? 0.446 12.862 -1.231 1.00 61.12 226 ALA A C 1
ATOM 1724 O O . ALA A 1 226 ? -0.499 12.554 -0.515 1.00 61.12 226 ALA A O 1
ATOM 1725 N N . SER A 1 227 ? 0.852 14.132 -1.331 1.00 63.47 227 SER A N 1
ATOM 1726 C CA . SER A 1 227 ? 0.283 15.214 -0.509 1.00 63.47 227 SER A CA 1
ATOM 1727 C C . SER A 1 227 ? -1.110 15.676 -0.951 1.00 63.47 227 SER A C 1
ATOM 1729 O O . SER A 1 227 ? -1.757 16.447 -0.242 1.00 63.47 227 SER A O 1
ATOM 1731 N N . ARG A 1 228 ? -1.586 15.229 -2.121 1.00 66.69 228 ARG A N 1
ATOM 1732 C CA . ARG A 1 228 ? -2.903 15.593 -2.671 1.00 66.69 228 ARG A CA 1
ATOM 1733 C C . ARG A 1 228 ? -3.970 14.527 -2.455 1.00 66.69 228 ARG A C 1
ATOM 1735 O O . ARG A 1 228 ? -5.153 14.823 -2.641 1.00 66.69 228 ARG A O 1
ATOM 1742 N N . SER A 1 229 ? -3.579 13.308 -2.094 1.00 80.19 229 SER A N 1
ATOM 1743 C CA . SER A 1 229 ? -4.536 12.238 -1.845 1.00 80.19 229 SER A CA 1
ATOM 1744 C C . SER A 1 229 ? -5.150 12.372 -0.454 1.00 80.19 229 SER A C 1
ATOM 1746 O O . SER A 1 229 ? -4.487 12.719 0.518 1.00 80.19 229 SER A O 1
ATOM 1748 N N . LYS A 1 230 ? -6.455 12.100 -0.367 1.00 85.69 230 LYS A N 1
ATOM 1749 C CA . LYS A 1 230 ? -7.197 12.052 0.901 1.00 85.69 230 LYS A CA 1
ATOM 1750 C C . LYS A 1 230 ? -7.348 10.639 1.452 1.00 85.69 230 LYS A C 1
ATOM 1752 O O . LYS A 1 230 ? -7.873 10.487 2.551 1.00 85.69 230 LYS A O 1
ATOM 1757 N N . THR A 1 231 ? -6.974 9.628 0.673 1.00 88.31 231 THR A N 1
ATOM 1758 C CA . THR A 1 231 ? -7.291 8.217 0.938 1.00 88.31 231 THR A CA 1
ATOM 1759 C C . THR A 1 231 ? -6.054 7.333 1.044 1.00 88.31 231 THR A C 1
ATOM 1761 O O . THR A 1 231 ? -6.173 6.174 1.432 1.00 88.31 231 THR A O 1
ATOM 1764 N N . TRP A 1 232 ? -4.878 7.874 0.725 1.00 91.25 232 TRP A N 1
ATOM 1765 C CA . TRP A 1 232 ? -3.594 7.204 0.877 1.00 91.25 232 TRP A CA 1
ATOM 1766 C C . TRP A 1 232 ? -2.452 8.222 0.983 1.00 91.25 232 TRP A C 1
ATOM 1768 O O . TRP A 1 232 ? -2.583 9.342 0.494 1.00 91.25 232 TRP A O 1
ATOM 1778 N N . ALA A 1 233 ? -1.321 7.834 1.570 1.00 89.25 233 ALA A N 1
ATOM 1779 C CA . ALA A 1 233 ? -0.058 8.572 1.499 1.00 89.25 233 ALA A CA 1
ATOM 1780 C C . ALA A 1 233 ? 1.121 7.611 1.444 1.00 89.25 233 ALA A C 1
ATOM 1782 O O . ALA A 1 233 ? 1.030 6.451 1.828 1.00 89.25 233 ALA A O 1
ATOM 1783 N N . LEU A 1 234 ? 2.254 8.122 0.979 1.00 87.94 234 LEU A N 1
ATOM 1784 C CA . LEU A 1 234 ? 3.528 7.427 1.081 1.00 87.94 234 LEU A CA 1
ATOM 1785 C C . LEU A 1 234 ? 4.137 7.747 2.441 1.00 87.94 234 LEU A C 1
ATOM 1787 O O . LEU A 1 234 ? 4.423 8.910 2.722 1.00 87.94 234 LEU A O 1
ATOM 1791 N N . ALA A 1 235 ? 4.339 6.722 3.261 1.00 84.62 235 ALA A N 1
ATOM 1792 C CA . ALA A 1 235 ? 4.888 6.865 4.603 1.00 84.62 235 ALA A CA 1
ATOM 1793 C C . ALA A 1 235 ? 6.416 7.033 4.581 1.00 84.62 235 ALA A C 1
ATOM 1795 O O . ALA A 1 235 ? 6.976 7.771 5.387 1.00 84.62 235 ALA A O 1
ATOM 1796 N N . GLY A 1 236 ? 7.107 6.389 3.634 1.00 86.94 236 GLY A N 1
ATOM 1797 C CA . GLY A 1 236 ? 8.558 6.519 3.501 1.00 86.94 236 GLY A CA 1
ATOM 1798 C C . GLY A 1 236 ? 9.236 5.315 2.861 1.00 86.94 236 GLY A C 1
ATOM 1799 O O . GLY A 1 236 ? 8.589 4.329 2.507 1.00 86.94 236 GLY A O 1
ATOM 1800 N N . ARG A 1 237 ? 10.560 5.404 2.715 1.00 89.38 237 ARG A N 1
ATOM 1801 C CA . ARG A 1 237 ? 11.395 4.287 2.265 1.00 89.38 237 ARG A CA 1
ATOM 1802 C C . ARG A 1 237 ? 11.483 3.232 3.371 1.00 89.38 237 ARG A C 1
ATOM 1804 O O . ARG A 1 237 ? 11.716 3.563 4.531 1.00 89.38 237 ARG A O 1
ATOM 1811 N N . VAL A 1 238 ? 11.315 1.970 2.994 1.00 87.62 238 VAL A N 1
ATOM 1812 C CA . VAL A 1 238 ? 11.437 0.818 3.891 1.00 87.62 238 VAL A CA 1
ATOM 1813 C C . VAL A 1 238 ? 12.921 0.526 4.164 1.00 87.62 238 VAL A C 1
ATOM 1815 O O . VAL A 1 238 ? 13.775 0.773 3.313 1.00 87.62 238 VAL A O 1
ATOM 1818 N N . ASN A 1 239 ? 13.240 0.018 5.360 1.00 84.56 239 ASN A N 1
ATOM 1819 C CA . ASN A 1 239 ? 14.604 -0.363 5.745 1.00 84.56 239 AS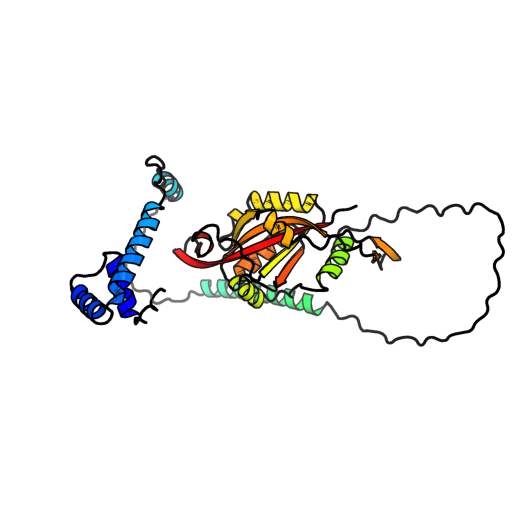N A CA 1
ATOM 1820 C C . ASN A 1 239 ? 15.208 -1.382 4.753 1.00 84.56 239 ASN A C 1
ATOM 1822 O O . ASN A 1 239 ? 14.534 -2.322 4.331 1.00 84.56 239 ASN A O 1
ATOM 1826 N N . ASP A 1 240 ? 16.496 -1.231 4.440 1.00 82.50 240 ASP A N 1
ATOM 1827 C CA . ASP A 1 240 ? 17.256 -2.081 3.521 1.00 82.50 240 ASP A CA 1
ATOM 1828 C C . ASP A 1 240 ? 17.182 -3.579 3.870 1.00 82.50 240 ASP A C 1
ATOM 1830 O O . ASP A 1 240 ? 17.215 -4.423 2.976 1.00 82.50 240 ASP A O 1
ATOM 1834 N N . GLU A 1 241 ? 17.045 -3.944 5.149 1.00 82.56 241 GLU A N 1
ATOM 1835 C CA . GLU A 1 241 ? 16.874 -5.350 5.550 1.00 82.56 241 GLU A CA 1
ATOM 1836 C C . GLU A 1 241 ? 15.564 -5.957 5.022 1.00 82.56 241 GLU A C 1
ATOM 1838 O O . GLU A 1 241 ? 15.549 -7.082 4.519 1.00 82.56 241 GLU A O 1
ATOM 1843 N N . LEU A 1 242 ? 14.471 -5.193 5.071 1.00 76.38 242 LEU A N 1
ATOM 1844 C CA . LEU A 1 242 ? 13.191 -5.596 4.495 1.00 76.38 242 LEU A CA 1
ATOM 1845 C C . LEU A 1 242 ? 13.242 -5.547 2.965 1.00 76.38 242 LEU A C 1
ATOM 1847 O O . LEU A 1 242 ? 12.674 -6.437 2.336 1.00 76.38 242 LEU A O 1
ATOM 1851 N N . CYS A 1 243 ? 13.963 -4.591 2.363 1.00 81.88 243 CYS A N 1
ATOM 1852 C CA . CYS A 1 243 ? 14.165 -4.520 0.909 1.00 81.88 243 CYS A CA 1
ATOM 1853 C C . CYS A 1 243 ? 14.757 -5.817 0.338 1.00 81.88 243 CYS A C 1
ATOM 1855 O O . CYS A 1 243 ? 14.268 -6.306 -0.677 1.00 81.88 243 CYS A O 1
ATOM 1857 N N . ARG A 1 244 ? 15.720 -6.449 1.028 1.00 81.50 244 ARG A N 1
ATOM 1858 C CA . ARG A 1 244 ? 16.313 -7.730 0.587 1.00 81.50 244 ARG A CA 1
ATOM 1859 C C . ARG A 1 244 ? 15.309 -8.876 0.475 1.00 81.50 244 ARG A C 1
ATOM 1861 O O . ARG A 1 244 ? 15.551 -9.826 -0.256 1.00 81.50 244 ARG A O 1
ATOM 1868 N N . ARG A 1 245 ? 14.167 -8.814 1.171 1.00 81.44 245 ARG A N 1
ATOM 1869 C CA . ARG A 1 245 ? 13.093 -9.821 1.034 1.00 81.44 245 ARG A CA 1
ATOM 1870 C C . ARG A 1 245 ? 12.357 -9.717 -0.303 1.00 81.44 245 ARG A C 1
ATOM 1872 O O . ARG A 1 245 ? 11.654 -10.655 -0.673 1.00 81.44 245 ARG A O 1
ATOM 1879 N N . TRP A 1 246 ? 12.487 -8.576 -0.976 1.00 79.94 246 TRP A N 1
ATOM 1880 C CA . TRP A 1 246 ? 11.843 -8.255 -2.248 1.00 79.94 246 TRP A CA 1
ATOM 1881 C C . TRP A 1 246 ? 12.792 -8.344 -3.437 1.00 79.94 246 TRP A C 1
ATOM 1883 O O . TRP A 1 246 ? 12.308 -8.351 -4.576 1.00 79.94 246 TRP A O 1
ATOM 1893 N N . GLU A 1 247 ? 14.105 -8.425 -3.178 1.00 79.88 247 GLU A N 1
ATOM 1894 C CA . GLU A 1 247 ? 15.097 -8.755 -4.195 1.00 79.88 247 GLU A CA 1
ATOM 1895 C C . GLU A 1 247 ? 14.703 -10.091 -4.816 1.00 79.88 247 GLU A C 1
ATOM 1897 O O . GLU A 1 247 ? 14.502 -11.099 -4.131 1.00 79.88 247 GLU A O 1
ATOM 1902 N N . ARG A 1 248 ? 14.528 -10.080 -6.137 1.00 69.12 248 ARG A N 1
ATOM 1903 C CA . ARG A 1 248 ? 14.361 -11.325 -6.873 1.00 69.12 248 ARG A CA 1
ATOM 1904 C C . ARG A 1 248 ? 15.681 -12.077 -6.838 1.00 69.12 248 ARG A C 1
ATOM 1906 O O . ARG A 1 248 ? 16.749 -11.477 -6.735 1.00 69.12 248 ARG A O 1
ATOM 1913 N N . ASP A 1 249 ? 15.586 -13.396 -6.925 1.00 56.25 249 ASP A N 1
ATOM 1914 C CA . ASP A 1 249 ? 16.760 -14.248 -7.002 1.00 56.25 249 ASP A CA 1
ATOM 1915 C C . ASP A 1 249 ? 17.612 -13.803 -8.202 1.00 56.25 249 ASP A C 1
ATOM 1917 O O . ASP A 1 249 ? 17.197 -13.920 -9.355 1.00 56.25 249 ASP A O 1
ATOM 1921 N N . ALA A 1 250 ? 18.791 -13.240 -7.925 1.00 52.44 250 ALA A N 1
ATOM 1922 C CA . ALA A 1 250 ? 19.714 -12.738 -8.942 1.00 52.44 250 ALA A CA 1
ATOM 1923 C C . ALA A 1 250 ? 20.233 -13.854 -9.871 1.00 52.44 250 ALA A C 1
ATOM 1925 O O . ALA A 1 250 ? 20.934 -13.579 -10.841 1.00 52.44 250 ALA A O 1
ATOM 1926 N N . SER A 1 251 ? 19.898 -15.116 -9.579 1.00 48.81 251 SER A N 1
ATOM 1927 C CA . SER A 1 251 ? 20.139 -16.258 -10.460 1.00 48.81 251 SER A CA 1
ATOM 1928 C C . SER A 1 251 ? 19.200 -16.334 -11.670 1.00 48.81 251 SER A C 1
ATOM 1930 O O . SER A 1 251 ? 19.426 -17.172 -12.547 1.00 48.81 251 SER A O 1
ATOM 1932 N N . LEU A 1 252 ? 18.178 -15.471 -11.758 1.00 60.03 252 LEU A N 1
ATOM 1933 C CA . LEU A 1 252 ? 17.356 -15.341 -12.958 1.00 60.03 252 LEU A CA 1
ATOM 1934 C C . LEU A 1 252 ? 18.236 -14.902 -14.133 1.00 60.03 252 LEU A C 1
ATOM 1936 O O . LEU A 1 252 ? 18.707 -13.771 -14.194 1.00 60.03 252 LEU A O 1
ATOM 1940 N N . GLN A 1 253 ? 18.486 -15.829 -15.056 1.00 60.19 253 GLN A N 1
ATOM 1941 C CA . GLN A 1 253 ? 19.218 -15.532 -16.280 1.00 60.19 253 GLN A CA 1
ATOM 1942 C C . GLN A 1 253 ? 18.385 -14.616 -17.183 1.00 60.19 253 GLN A C 1
ATOM 1944 O O . GLN A 1 253 ? 17.152 -14.712 -17.159 1.00 60.19 253 GLN A O 1
ATOM 1949 N N . PRO A 1 254 ? 19.032 -13.749 -17.985 1.00 64.62 254 PRO A N 1
ATOM 1950 C CA . PRO A 1 254 ? 18.323 -12.942 -18.964 1.00 64.62 254 PRO A CA 1
ATOM 1951 C C . PRO A 1 254 ? 17.488 -13.859 -19.857 1.00 64.62 254 PRO A C 1
ATOM 1953 O O . PRO A 1 254 ? 17.965 -14.874 -20.376 1.00 64.62 254 PRO A O 1
ATOM 1956 N N . VAL A 1 255 ? 16.205 -13.528 -19.971 1.00 67.06 255 VAL A N 1
ATOM 1957 C CA . VAL A 1 255 ? 15.271 -14.297 -20.785 1.00 67.06 255 VAL A CA 1
ATOM 1958 C C . VAL A 1 255 ? 15.357 -13.767 -22.204 1.00 67.06 255 VAL A C 1
ATOM 1960 O O . VAL A 1 255 ? 15.242 -12.568 -22.449 1.00 67.06 255 VAL A O 1
ATOM 1963 N N . TRP A 1 256 ? 15.558 -14.675 -23.147 1.00 75.31 256 TRP A N 1
ATOM 1964 C CA . TRP A 1 256 ? 15.544 -14.360 -24.565 1.00 75.31 256 TRP A CA 1
ATOM 1965 C C . TRP A 1 256 ? 14.101 -14.432 -25.063 1.00 75.31 256 TRP A C 1
ATOM 1967 O O . TRP A 1 256 ? 13.479 -15.494 -25.008 1.00 75.31 256 TRP A O 1
ATOM 1977 N N . ALA A 1 257 ? 13.560 -13.308 -25.525 1.00 71.12 257 ALA A N 1
ATOM 1978 C CA . ALA A 1 257 ? 12.251 -13.254 -26.167 1.00 71.12 257 ALA A CA 1
ATOM 1979 C C . ALA A 1 257 ? 12.420 -13.153 -27.685 1.00 71.12 257 ALA A C 1
ATOM 1981 O O . ALA A 1 257 ? 13.403 -12.604 -28.171 1.00 71.12 257 ALA A O 1
ATOM 1982 N N . VAL A 1 258 ? 11.462 -13.684 -28.442 1.00 73.69 258 VAL A N 1
ATOM 1983 C CA . VAL A 1 258 ? 11.417 -13.490 -29.895 1.00 73.69 258 VAL A CA 1
ATOM 1984 C C . VAL A 1 258 ? 10.507 -12.305 -30.179 1.00 73.69 258 VAL A C 1
ATOM 1986 O O . VAL A 1 258 ? 9.309 -12.365 -29.894 1.00 73.69 258 VAL A O 1
ATOM 1989 N N . ASP A 1 259 ? 11.064 -11.241 -30.746 1.00 73.88 259 ASP A N 1
ATOM 1990 C CA . ASP A 1 259 ? 10.267 -10.190 -31.360 1.00 73.88 259 ASP A CA 1
ATOM 1991 C C . ASP A 1 259 ? 9.683 -10.731 -32.669 1.00 73.88 259 ASP A C 1
ATOM 1993 O O . ASP A 1 259 ? 10.380 -10.878 -33.671 1.00 73.88 259 ASP A O 1
ATOM 1997 N N . GLN A 1 260 ? 8.386 -11.039 -32.660 1.00 74.94 260 GLN A N 1
ATOM 1998 C CA . GLN A 1 260 ? 7.680 -11.575 -33.826 1.00 74.94 260 GLN A CA 1
ATOM 1999 C C . GLN A 1 260 ? 7.565 -10.570 -34.981 1.00 74.94 260 GLN A C 1
ATOM 2001 O O . GLN A 1 260 ? 7.313 -10.984 -36.110 1.00 74.94 260 GLN A O 1
ATOM 2006 N N . GLN A 1 261 ? 7.694 -9.265 -34.718 1.00 72.69 261 GLN A N 1
ATOM 2007 C CA . GLN A 1 261 ? 7.615 -8.239 -35.760 1.00 72.69 261 GLN A CA 1
ATOM 2008 C C . GLN A 1 261 ? 8.948 -8.075 -36.485 1.00 72.69 261 GLN A C 1
ATOM 2010 O O . GLN A 1 261 ? 8.956 -7.914 -37.704 1.00 72.69 261 GLN A O 1
ATOM 2015 N N . ALA A 1 262 ? 10.054 -8.134 -35.743 1.00 74.44 262 ALA A N 1
ATOM 2016 C CA . ALA A 1 262 ? 11.401 -8.027 -36.293 1.00 74.44 262 ALA A CA 1
ATOM 2017 C C . ALA A 1 262 ? 12.018 -9.384 -36.682 1.00 74.44 262 ALA A C 1
ATOM 2019 O O . ALA A 1 262 ? 13.060 -9.400 -37.328 1.00 74.44 262 ALA A O 1
ATOM 2020 N N . ASP A 1 263 ? 11.402 -10.503 -36.282 1.00 80.56 263 ASP A N 1
ATOM 2021 C CA . ASP A 1 263 ? 11.962 -11.861 -36.378 1.00 80.56 263 ASP A CA 1
ATOM 2022 C C . ASP A 1 263 ? 13.367 -11.955 -35.750 1.00 80.56 263 ASP A C 1
ATOM 2024 O O . ASP A 1 263 ? 14.284 -12.588 -36.272 1.00 80.56 263 ASP A O 1
ATOM 2028 N N . THR A 1 264 ? 13.558 -11.270 -34.616 1.00 79.69 264 THR A N 1
ATOM 2029 C CA . THR A 1 264 ? 14.839 -11.225 -33.897 1.00 79.69 264 THR A CA 1
ATOM 2030 C C . THR A 1 264 ? 14.696 -11.717 -32.467 1.00 79.69 264 THR A C 1
ATOM 2032 O O . THR A 1 264 ? 13.644 -11.600 -31.838 1.00 79.69 264 THR A O 1
ATOM 2035 N N . ILE A 1 265 ? 15.779 -12.291 -31.944 1.00 77.00 265 ILE A N 1
ATOM 2036 C CA . ILE A 1 265 ? 15.873 -12.665 -30.537 1.00 77.00 265 ILE A CA 1
ATOM 2037 C C . ILE A 1 265 ? 16.375 -11.441 -29.775 1.00 77.00 265 ILE A C 1
ATOM 2039 O O . ILE A 1 265 ? 17.456 -10.926 -30.060 1.00 77.00 265 ILE A O 1
ATOM 2043 N N . ILE A 1 266 ? 15.587 -10.993 -28.807 1.00 77.31 266 ILE A N 1
ATOM 2044 C CA . ILE A 1 266 ? 15.885 -9.841 -27.968 1.00 77.31 266 ILE A CA 1
ATOM 2045 C C . ILE A 1 266 ? 16.196 -10.318 -26.553 1.00 77.31 266 ILE A C 1
ATOM 2047 O O . ILE A 1 266 ? 15.509 -11.178 -25.994 1.00 77.31 266 ILE A O 1
ATOM 2051 N N . GL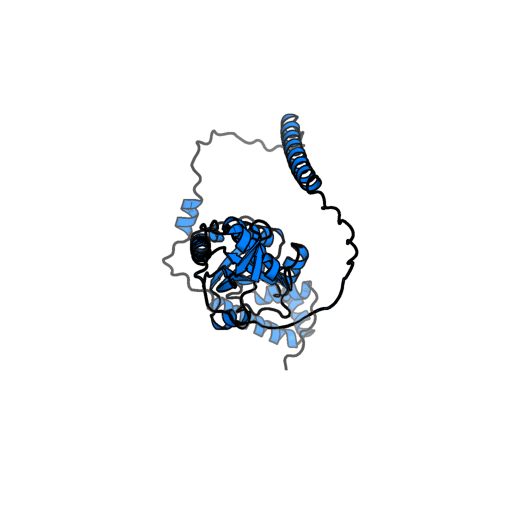U A 1 267 ? 17.255 -9.766 -25.974 1.00 79.25 267 GLU A N 1
ATOM 2052 C CA . GLU A 1 267 ? 17.554 -9.957 -24.560 1.00 79.25 267 GLU A CA 1
ATOM 2053 C C . GLU A 1 267 ? 16.584 -9.094 -23.748 1.00 79.25 267 GLU A C 1
ATOM 2055 O O . GLU A 1 267 ? 16.579 -7.866 -23.875 1.00 79.25 267 GLU A O 1
ATOM 2060 N N . VAL A 1 268 ? 15.724 -9.725 -22.946 1.00 75.38 268 VAL A N 1
ATOM 2061 C CA . VAL A 1 268 ? 14.803 -8.993 -22.075 1.00 75.38 268 VAL A CA 1
ATOM 2062 C C . VAL A 1 268 ? 15.583 -8.554 -20.835 1.00 75.38 268 VAL A C 1
ATOM 2064 O O . VAL A 1 268 ? 16.077 -9.414 -20.099 1.00 75.38 268 VAL A O 1
ATOM 2067 N N . PRO A 1 269 ? 15.705 -7.238 -20.577 1.00 76.00 269 PRO A N 1
ATOM 2068 C CA . PRO A 1 269 ? 16.413 -6.753 -19.403 1.00 76.00 269 PRO A CA 1
ATOM 2069 C C . PRO A 1 269 ? 15.745 -7.275 -18.132 1.00 76.00 269 PRO A C 1
ATOM 2071 O O . PRO A 1 269 ? 14.520 -7.232 -17.990 1.00 76.00 269 PRO A O 1
ATOM 2074 N N . ILE A 1 270 ? 16.563 -7.766 -17.202 1.00 79.31 270 ILE A N 1
ATOM 2075 C CA . ILE A 1 270 ? 16.084 -8.270 -15.918 1.00 79.31 270 ILE A CA 1
ATOM 2076 C C . ILE A 1 270 ? 15.586 -7.068 -15.101 1.00 79.31 270 ILE A C 1
ATOM 2078 O O . ILE A 1 270 ? 16.320 -6.086 -14.949 1.00 79.31 270 ILE A O 1
ATOM 2082 N N . PRO A 1 271 ? 14.350 -7.110 -14.572 1.00 83.06 271 PRO A N 1
ATOM 2083 C CA .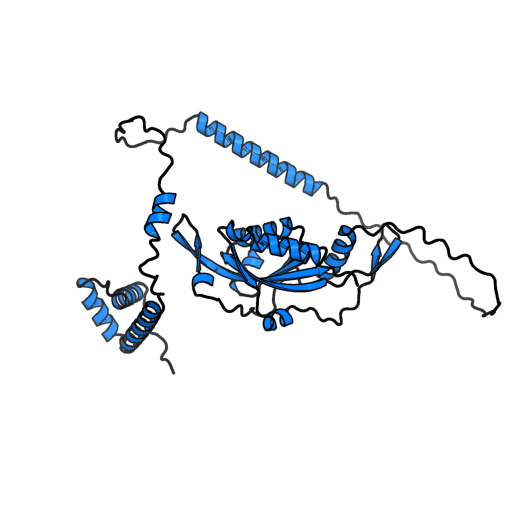 PRO A 1 271 ? 13.881 -6.104 -13.633 1.00 83.06 271 PRO A CA 1
ATOM 2084 C C . PRO A 1 271 ? 14.766 -6.100 -12.386 1.00 83.06 271 PRO A C 1
ATOM 2086 O O . PRO A 1 271 ? 14.858 -7.104 -11.677 1.00 83.06 271 PRO A O 1
ATOM 2089 N N . THR A 1 272 ? 15.395 -4.963 -12.117 1.00 87.62 272 THR A N 1
ATOM 2090 C CA . THR A 1 272 ? 16.236 -4.765 -10.938 1.00 87.62 272 THR A CA 1
ATOM 2091 C C . THR A 1 272 ? 15.448 -3.994 -9.895 1.00 87.62 272 THR A C 1
ATOM 2093 O O . THR A 1 272 ? 14.888 -2.937 -10.199 1.00 87.62 272 THR A O 1
ATOM 2096 N N . LEU A 1 273 ? 15.434 -4.508 -8.664 1.00 90.88 273 LEU A N 1
ATOM 2097 C CA . LEU A 1 273 ? 14.861 -3.797 -7.529 1.00 90.88 273 LEU A CA 1
ATOM 2098 C C . LEU A 1 273 ? 15.650 -2.510 -7.288 1.00 90.88 273 LEU A C 1
ATOM 2100 O O . LEU A 1 273 ? 16.859 -2.556 -7.063 1.00 90.88 273 LEU A O 1
ATOM 2104 N N . LEU A 1 274 ? 14.962 -1.372 -7.300 1.00 90.81 274 LEU A N 1
ATOM 2105 C CA . LEU A 1 274 ? 15.569 -0.087 -6.970 1.00 90.81 274 LEU A CA 1
ATOM 2106 C C . LEU A 1 274 ? 15.311 0.290 -5.518 1.00 90.81 274 LEU A C 1
ATOM 2108 O O . LEU A 1 274 ? 16.248 0.520 -4.757 1.00 90.81 274 LEU A O 1
ATOM 2112 N N . GLU A 1 275 ? 14.039 0.371 -5.132 1.00 91.38 275 GLU A N 1
ATOM 2113 C CA . GLU A 1 275 ? 13.628 0.786 -3.794 1.00 91.38 275 GLU A CA 1
ATOM 2114 C C . GLU A 1 275 ? 12.310 0.116 -3.391 1.00 91.38 275 GLU A C 1
ATOM 2116 O O . GLU A 1 275 ? 11.490 -0.253 -4.232 1.00 91.38 275 GLU A O 1
ATOM 2121 N N . VAL A 1 276 ? 12.080 0.013 -2.081 1.00 92.25 276 VAL A N 1
ATOM 2122 C CA . VAL A 1 276 ? 10.781 -0.361 -1.514 1.00 92.25 276 VAL A CA 1
ATOM 2123 C C . VAL A 1 276 ? 10.287 0.776 -0.637 1.00 92.25 276 VAL A C 1
ATOM 2125 O O . VAL A 1 276 ? 11.014 1.301 0.208 1.00 92.25 276 VAL A O 1
ATOM 2128 N N . TRP A 1 277 ? 9.037 1.155 -0.846 1.00 92.50 277 TRP A N 1
ATOM 2129 C CA . TRP A 1 277 ? 8.351 2.210 -0.114 1.00 92.50 277 TRP A CA 1
ATOM 2130 C C . TRP A 1 277 ? 7.178 1.646 0.664 1.00 92.50 277 TRP A C 1
ATOM 2132 O O . TRP A 1 277 ? 6.617 0.634 0.274 1.00 92.50 277 TRP A O 1
ATOM 2142 N N . SER A 1 278 ? 6.795 2.297 1.753 1.00 91.69 278 SER A N 1
ATOM 2143 C CA . SER A 1 278 ? 5.531 2.032 2.431 1.00 91.69 278 SER A CA 1
ATOM 2144 C C . SER A 1 278 ? 4.501 3.061 1.985 1.00 91.69 278 SER A C 1
ATOM 2146 O O . SER A 1 278 ? 4.794 4.260 1.951 1.00 91.69 278 SER A O 1
ATOM 2148 N N . ALA A 1 279 ? 3.302 2.596 1.655 1.00 91.62 279 ALA A N 1
ATOM 2149 C CA . ALA A 1 279 ? 2.129 3.430 1.470 1.00 91.62 279 ALA A CA 1
ATOM 2150 C C . ALA A 1 279 ? 1.077 3.053 2.511 1.00 91.62 279 ALA A C 1
ATOM 2152 O O . ALA A 1 279 ? 0.765 1.878 2.671 1.00 91.62 279 ALA A O 1
ATOM 2153 N N . ASP A 1 280 ? 0.513 4.047 3.178 1.00 91.50 280 ASP A N 1
ATOM 2154 C CA . ASP A 1 280 ? -0.628 3.880 4.067 1.00 91.50 280 ASP A CA 1
ATOM 2155 C C . ASP A 1 280 ? -1.897 4.187 3.281 1.00 91.50 280 ASP A C 1
ATOM 2157 O O . ASP A 1 280 ? -1.968 5.197 2.576 1.00 91.50 280 ASP A O 1
ATOM 2161 N N . LEU A 1 281 ? -2.894 3.310 3.370 1.00 92.12 281 LEU A N 1
ATOM 2162 C CA . LEU A 1 281 ? -4.158 3.445 2.653 1.00 92.12 281 LEU A CA 1
ATOM 2163 C C . LEU A 1 281 ? -5.336 3.179 3.572 1.00 92.12 281 LEU A C 1
ATOM 2165 O O . LEU A 1 281 ? -5.283 2.292 4.424 1.00 92.12 281 LEU A O 1
ATOM 2169 N N . GLN A 1 282 ? -6.445 3.868 3.319 1.00 92.56 282 GLN A N 1
ATOM 2170 C CA . GLN A 1 282 ? -7.744 3.434 3.826 1.00 92.56 282 GLN A CA 1
ATOM 2171 C C . GLN A 1 282 ? -8.046 2.015 3.319 1.00 92.56 282 GLN A C 1
ATOM 2173 O O . GLN A 1 282 ? -7.769 1.693 2.160 1.00 92.56 282 GLN A O 1
ATOM 2178 N N . LEU A 1 283 ? -8.620 1.162 4.176 1.00 91.62 283 LEU A N 1
ATOM 2179 C CA . LEU A 1 283 ? -9.028 -0.206 3.824 1.00 91.62 283 LEU A CA 1
ATOM 2180 C C . LEU A 1 283 ? -10.286 -0.206 2.940 1.00 91.62 283 LEU A C 1
ATOM 2182 O O . LEU A 1 283 ? -11.338 -0.733 3.305 1.00 91.62 283 LEU A O 1
ATOM 2186 N N . ASP A 1 284 ? -10.180 0.401 1.761 1.00 92.69 284 ASP A N 1
ATOM 2187 C CA . ASP A 1 284 ? -11.236 0.480 0.767 1.00 92.69 284 ASP A CA 1
ATOM 2188 C C . ASP A 1 284 ? -10.682 0.362 -0.666 1.00 92.69 284 ASP A C 1
ATOM 2190 O O . ASP A 1 284 ? -9.515 0.636 -0.955 1.00 92.69 284 ASP A O 1
ATOM 2194 N N . ALA A 1 285 ? -11.540 -0.074 -1.592 1.00 93.12 285 ALA A N 1
ATOM 2195 C CA . ALA A 1 285 ? -11.140 -0.326 -2.977 1.00 93.12 285 ALA A CA 1
ATOM 2196 C C . ALA A 1 285 ? -10.826 0.960 -3.761 1.00 93.12 285 ALA A C 1
ATOM 2198 O O . ALA A 1 285 ? -10.073 0.919 -4.730 1.00 93.12 285 ALA A O 1
ATOM 2199 N N . THR A 1 286 ? -11.392 2.097 -3.355 1.00 92.38 286 THR A N 1
ATOM 2200 C CA . THR A 1 286 ? -11.205 3.401 -4.003 1.00 92.38 286 THR A CA 1
ATOM 2201 C C . THR A 1 286 ? -9.829 3.978 -3.683 1.00 92.38 286 THR A C 1
ATOM 2203 O O . THR A 1 286 ? -9.179 4.521 -4.573 1.00 92.38 286 THR A O 1
ATOM 2206 N N . ALA A 1 287 ? -9.358 3.835 -2.443 1.00 92.50 287 ALA A N 1
ATOM 2207 C CA . ALA A 1 287 ? -8.017 4.207 -2.012 1.00 92.50 287 ALA A CA 1
ATOM 2208 C C . ALA A 1 287 ? -6.961 3.441 -2.812 1.00 92.50 287 ALA A C 1
ATOM 2210 O O . ALA A 1 287 ? -6.082 4.052 -3.423 1.00 92.50 287 ALA A O 1
ATOM 2211 N N . LEU A 1 288 ? -7.111 2.115 -2.896 1.00 93.88 288 LEU A N 1
ATOM 2212 C CA . LEU A 1 288 ? -6.210 1.261 -3.665 1.00 93.88 288 LEU A CA 1
ATOM 2213 C C . LEU A 1 288 ? -6.264 1.567 -5.173 1.00 93.88 288 LEU A C 1
ATOM 2215 O O . LEU A 1 288 ? -5.221 1.699 -5.815 1.00 93.88 288 LEU A O 1
ATOM 2219 N N . ALA A 1 289 ? -7.460 1.743 -5.745 1.00 92.38 289 ALA A N 1
ATOM 2220 C CA . ALA A 1 289 ? -7.621 2.148 -7.144 1.00 92.38 289 ALA A CA 1
ATOM 2221 C C . ALA A 1 289 ? -6.984 3.519 -7.429 1.00 92.38 289 ALA A C 1
ATOM 2223 O O . ALA A 1 289 ? -6.369 3.720 -8.471 1.00 92.38 289 ALA A O 1
ATOM 2224 N N . SER A 1 290 ? -7.096 4.465 -6.495 1.00 93.00 290 SER A N 1
ATOM 2225 C CA . SER A 1 290 ? -6.494 5.790 -6.630 1.00 93.00 290 SER A CA 1
ATOM 2226 C C . SER A 1 290 ? -4.967 5.733 -6.598 1.00 93.00 290 SER A C 1
ATOM 2228 O O . SER A 1 290 ? -4.339 6.385 -7.430 1.00 93.00 290 SER A O 1
ATOM 2230 N N . LEU A 1 291 ? -4.370 4.952 -5.689 1.00 93.56 291 LEU A N 1
ATOM 2231 C CA . LEU A 1 291 ? -2.916 4.781 -5.641 1.00 93.56 291 LEU A CA 1
ATOM 2232 C C . LEU A 1 291 ? -2.403 4.092 -6.911 1.00 93.56 291 LEU A C 1
ATOM 2234 O O . LEU A 1 291 ? -1.474 4.582 -7.545 1.00 93.56 291 LEU A O 1
ATOM 2238 N N . THR A 1 292 ? -3.027 2.985 -7.317 1.00 93.50 292 THR A N 1
ATOM 2239 C CA . THR A 1 292 ? -2.635 2.249 -8.534 1.00 93.50 292 THR A CA 1
ATOM 2240 C C . THR A 1 292 ? -2.763 3.108 -9.793 1.00 93.50 292 THR A C 1
ATOM 2242 O O . THR A 1 292 ? -1.874 3.080 -10.645 1.00 93.50 292 THR A O 1
ATOM 2245 N N . HIS A 1 293 ? -3.809 3.934 -9.892 1.00 91.62 293 HIS A N 1
ATOM 2246 C CA . HIS A 1 293 ? -3.953 4.904 -10.975 1.00 91.62 293 HIS A CA 1
ATOM 2247 C C . HIS A 1 293 ? -2.832 5.949 -10.962 1.00 91.62 293 HIS A C 1
ATOM 2249 O O . HIS A 1 293 ? -2.194 6.149 -11.990 1.00 91.62 293 HIS A O 1
ATOM 2255 N N . ALA A 1 294 ? -2.535 6.549 -9.806 1.00 92.12 294 ALA A N 1
ATOM 2256 C CA . ALA A 1 294 ? -1.474 7.546 -9.682 1.00 92.12 294 ALA A CA 1
ATOM 2257 C C . ALA A 1 294 ? -0.088 6.980 -10.044 1.00 92.12 294 ALA A C 1
ATOM 2259 O O . ALA A 1 294 ? 0.692 7.643 -10.720 1.00 92.12 294 ALA A O 1
ATOM 2260 N N . LEU A 1 295 ? 0.202 5.737 -9.647 1.00 93.31 295 LEU A N 1
ATOM 2261 C CA . LEU A 1 295 ? 1.422 5.025 -10.044 1.00 93.31 295 LEU A CA 1
ATOM 2262 C C . LEU A 1 295 ? 1.456 4.765 -11.559 1.00 93.31 295 LEU A C 1
ATOM 2264 O O . LEU A 1 295 ? 2.499 4.908 -12.189 1.00 93.31 295 LEU A O 1
ATOM 2268 N N . SER A 1 296 ? 0.310 4.439 -12.161 1.00 91.56 296 SER A N 1
ATOM 2269 C CA . SER A 1 296 ? 0.201 4.222 -13.609 1.00 91.56 296 SER A CA 1
ATOM 2270 C C . SER A 1 296 ? 0.377 5.516 -14.414 1.00 91.56 296 SER A C 1
ATOM 2272 O O . SER A 1 296 ? 0.968 5.491 -15.491 1.00 91.56 296 SER A O 1
ATOM 2274 N N . GLU A 1 297 ? -0.082 6.664 -13.899 1.00 91.94 297 GLU A N 1
ATOM 2275 C CA . GLU A 1 297 ? 0.118 7.979 -14.533 1.00 91.94 297 GLU A CA 1
ATOM 2276 C C . GLU A 1 297 ? 1.600 8.382 -14.621 1.00 91.94 297 GLU A C 1
ATOM 2278 O O . GLU A 1 297 ? 1.975 9.153 -15.504 1.00 91.94 297 GLU A O 1
ATOM 2283 N N . LEU A 1 298 ? 2.463 7.808 -13.774 1.00 91.69 298 LEU A N 1
ATOM 2284 C CA . LEU A 1 298 ? 3.923 7.952 -13.871 1.00 91.69 298 LEU A CA 1
ATOM 2285 C C . LEU A 1 298 ? 4.532 7.129 -15.020 1.00 91.69 298 LEU A C 1
ATOM 2287 O O . LEU A 1 298 ? 5.747 7.132 -15.218 1.00 91.69 298 LEU A O 1
ATOM 2291 N N . GLY A 1 299 ? 3.703 6.412 -15.783 1.00 90.31 299 GLY A N 1
ATOM 2292 C CA . GLY A 1 299 ? 4.136 5.513 -16.847 1.00 90.31 299 GLY A CA 1
ATOM 2293 C C . GLY A 1 299 ? 4.710 4.196 -16.326 1.00 90.31 299 GLY A C 1
ATOM 2294 O O . GLY A 1 299 ? 5.447 3.527 -17.052 1.00 90.31 299 GLY A O 1
ATOM 2295 N N . TRP A 1 300 ? 4.418 3.835 -15.074 1.00 92.38 300 TRP A N 1
ATOM 2296 C CA . TRP A 1 300 ? 4.800 2.549 -14.500 1.00 92.38 300 TRP A CA 1
ATOM 2297 C C . TRP A 1 300 ? 3.710 1.511 -14.740 1.00 92.38 300 TRP A C 1
ATOM 2299 O O . TRP A 1 300 ? 2.520 1.825 -14.760 1.00 92.38 300 TRP A O 1
ATOM 2309 N N . ARG A 1 301 ? 4.111 0.252 -14.894 1.00 90.75 301 ARG A N 1
ATOM 2310 C CA . ARG A 1 301 ? 3.170 -0.874 -14.880 1.00 90.75 301 ARG A CA 1
ATOM 2311 C C . ARG A 1 301 ? 2.972 -1.319 -13.448 1.00 90.75 301 ARG A C 1
ATOM 2313 O O . ARG A 1 301 ? 3.949 -1.434 -12.720 1.00 90.75 301 ARG A O 1
ATOM 2320 N N . VAL A 1 302 ? 1.725 -1.516 -13.036 1.00 91.50 302 VAL A N 1
ATOM 2321 C CA . VAL A 1 302 ? 1.363 -1.755 -11.636 1.00 91.50 302 VAL A CA 1
ATOM 2322 C C . VAL A 1 302 ? 0.747 -3.137 -11.505 1.00 91.50 302 VAL A C 1
ATOM 2324 O O . VAL A 1 302 ? -0.224 -3.451 -12.189 1.00 91.50 302 VAL A O 1
ATOM 2327 N N . HIS A 1 303 ? 1.284 -3.935 -10.591 1.00 90.62 303 HIS A N 1
ATOM 2328 C CA . HIS A 1 303 ? 0.813 -5.276 -10.282 1.00 90.62 303 HIS A CA 1
ATOM 2329 C C . HIS A 1 303 ? 0.493 -5.390 -8.794 1.00 90.62 303 HIS A C 1
ATOM 2331 O O . HIS A 1 303 ? 1.200 -4.853 -7.939 1.00 90.62 303 HIS A O 1
ATOM 2337 N N . LEU A 1 304 ? -0.589 -6.102 -8.490 1.00 91.81 304 LEU A N 1
ATOM 2338 C CA . LEU A 1 304 ? -0.983 -6.441 -7.129 1.00 91.81 304 LEU A CA 1
ATOM 2339 C C . LEU A 1 304 ? -0.550 -7.884 -6.860 1.00 91.81 304 LEU A C 1
ATOM 2341 O O . LEU A 1 304 ? -0.984 -8.800 -7.560 1.00 91.81 304 LEU A O 1
ATOM 2345 N N . GLU A 1 305 ? 0.314 -8.081 -5.868 1.00 90.75 305 GLU A N 1
ATOM 2346 C CA . GLU A 1 305 ? 0.879 -9.386 -5.517 1.00 90.75 305 GLU A CA 1
ATOM 2347 C C . GLU A 1 305 ? 0.302 -9.882 -4.181 1.00 90.75 305 GLU A C 1
ATOM 2349 O O . GLU A 1 305 ? 0.275 -9.153 -3.184 1.00 90.75 305 GLU A O 1
ATOM 2354 N N . GLU A 1 306 ? -0.146 -11.144 -4.150 1.00 91.50 306 GLU A N 1
ATOM 2355 C CA . GLU A 1 306 ? -0.502 -11.838 -2.907 1.00 91.50 306 GLU A CA 1
ATOM 2356 C C . GLU A 1 306 ? 0.745 -12.453 -2.263 1.00 91.50 306 GLU A C 1
ATOM 2358 O O . GLU A 1 306 ? 1.437 -13.291 -2.847 1.00 91.50 306 GLU A O 1
ATOM 2363 N N . MET A 1 307 ? 0.993 -12.096 -1.006 1.00 87.94 307 MET A N 1
ATOM 2364 C CA . MET A 1 307 ? 2.069 -12.661 -0.207 1.00 87.94 307 MET A CA 1
ATOM 2365 C C . MET A 1 307 ? 1.605 -13.902 0.554 1.00 87.94 307 MET A C 1
ATOM 2367 O O . MET A 1 307 ? 0.511 -13.975 1.125 1.00 87.94 307 MET A O 1
ATOM 2371 N N . SER A 1 308 ? 2.482 -14.902 0.623 1.00 86.62 308 SER A N 1
ATOM 2372 C CA . SER A 1 308 ? 2.218 -16.154 1.344 1.00 86.62 308 SER A CA 1
ATOM 2373 C C . SER A 1 308 ? 2.168 -15.982 2.866 1.00 86.62 308 SER A C 1
ATOM 2375 O O . SER A 1 308 ? 1.623 -16.836 3.563 1.00 86.62 308 SER A O 1
ATOM 2377 N N . ARG A 1 309 ? 2.720 -14.884 3.394 1.00 87.44 309 ARG A N 1
ATOM 2378 C CA . ARG A 1 309 ? 2.700 -14.516 4.815 1.00 87.44 309 ARG A CA 1
ATOM 2379 C C . ARG A 1 309 ? 2.436 -13.019 4.967 1.00 87.44 309 ARG A C 1
ATOM 2381 O O . ARG A 1 309 ? 2.812 -12.276 4.059 1.00 87.44 309 ARG A O 1
ATOM 2388 N N . PRO A 1 310 ? 1.835 -12.587 6.090 1.00 87.62 310 PRO A N 1
ATOM 2389 C CA . PRO A 1 310 ? 1.758 -11.175 6.427 1.00 87.62 310 PRO A CA 1
ATOM 2390 C C . PRO A 1 310 ? 3.147 -10.534 6.414 1.00 87.62 310 PRO A C 1
ATOM 2392 O O . PRO A 1 310 ? 4.150 -11.151 6.789 1.00 87.62 310 PRO A O 1
ATOM 2395 N N . ILE A 1 311 ? 3.195 -9.310 5.919 1.00 84.88 311 ILE A N 1
ATOM 2396 C CA . ILE A 1 311 ? 4.373 -8.470 5.855 1.00 84.88 311 ILE A CA 1
ATOM 2397 C C . ILE A 1 311 ? 4.342 -7.644 7.130 1.00 84.88 311 ILE A C 1
ATOM 2399 O O . ILE A 1 311 ? 3.451 -6.815 7.310 1.00 84.88 311 ILE A O 1
ATOM 2403 N N . ASP A 1 312 ? 5.310 -7.875 8.010 1.00 79.94 312 ASP A N 1
ATOM 2404 C CA . ASP A 1 312 ? 5.510 -7.032 9.183 1.00 79.94 312 ASP A CA 1
ATOM 2405 C C . ASP A 1 312 ? 6.063 -5.680 8.717 1.00 79.94 312 ASP A C 1
ATOM 2407 O O . ASP A 1 312 ? 7.270 -5.442 8.680 1.00 79.94 312 ASP A O 1
ATOM 2411 N N . MET A 1 313 ? 5.158 -4.814 8.273 1.00 75.56 313 MET A N 1
ATOM 2412 C CA . MET A 1 313 ? 5.403 -3.387 8.162 1.00 75.56 313 MET A CA 1
ATOM 2413 C C . MET A 1 313 ? 5.201 -2.865 9.579 1.00 75.56 313 MET A C 1
ATOM 2415 O O . MET A 1 313 ? 4.065 -2.857 10.049 1.00 75.56 313 MET A O 1
ATOM 2419 N N . GLU A 1 314 ? 6.276 -2.531 10.302 1.00 64.88 314 GLU A N 1
ATOM 2420 C CA . GLU A 1 314 ? 6.115 -1.890 11.610 1.00 64.88 314 GLU A CA 1
ATOM 2421 C C . GLU A 1 314 ? 5.204 -0.672 11.410 1.00 64.88 314 GLU A C 1
ATOM 2423 O O . GLU A 1 314 ? 5.570 0.223 10.640 1.00 64.88 314 GLU A O 1
ATOM 2428 N N . PRO A 1 315 ? 4.005 -0.633 12.022 1.00 54.62 315 PRO A N 1
ATOM 2429 C CA . PRO A 1 315 ? 3.178 0.552 11.935 1.00 54.62 315 PRO A CA 1
ATOM 2430 C C . PRO A 1 315 ? 3.971 1.649 12.636 1.00 54.62 315 PRO A C 1
ATOM 2432 O O . PRO A 1 315 ? 4.161 1.599 13.850 1.00 54.62 315 PRO A O 1
ATOM 2435 N N . GLY A 1 316 ? 4.480 2.616 11.871 1.00 50.62 316 GLY A N 1
ATOM 2436 C CA . GLY A 1 316 ? 5.377 3.656 12.387 1.00 50.62 316 GLY A CA 1
ATOM 2437 C C . GLY A 1 316 ? 4.755 4.521 13.492 1.00 50.62 316 GLY A C 1
ATOM 2438 O O . GLY A 1 316 ? 5.446 5.330 14.101 1.00 50.62 316 GLY A O 1
ATOM 2439 N N . SER A 1 317 ? 3.455 4.362 13.752 1.00 53.41 317 SER A N 1
ATOM 2440 C CA . SER A 1 317 ? 2.648 5.065 14.747 1.00 53.41 317 SER A CA 1
ATOM 2441 C C . S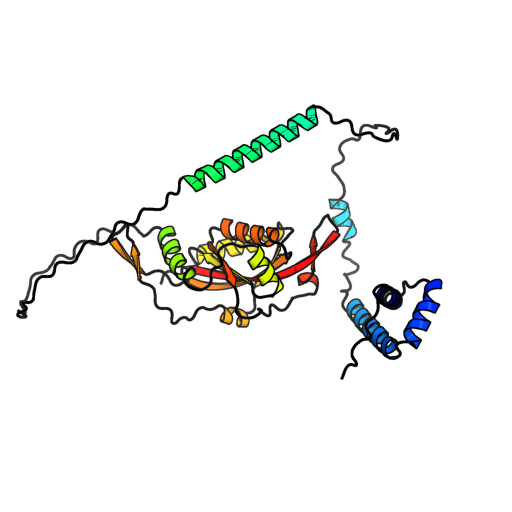ER A 1 317 ? 1.228 4.467 14.777 1.00 53.41 317 SER A C 1
ATOM 2443 O O . SER A 1 317 ? 0.781 3.889 13.780 1.00 53.41 317 SER A O 1
ATOM 2445 N N . LEU A 1 318 ? 0.476 4.665 15.870 1.00 51.81 318 LEU A N 1
ATOM 2446 C CA . LEU A 1 318 ? -0.989 4.467 15.916 1.00 51.81 318 LEU A CA 1
ATOM 2447 C C . LEU A 1 318 ? -1.716 5.259 14.811 1.00 51.81 318 LEU A C 1
ATOM 2449 O O . LEU A 1 318 ? -2.764 4.829 14.335 1.00 51.81 318 LEU A O 1
ATOM 2453 N N . GLU A 1 319 ? -1.130 6.371 14.364 1.00 53.56 319 GLU A N 1
ATOM 2454 C CA . GLU A 1 319 ? -1.620 7.196 13.250 1.00 53.56 319 GLU A CA 1
ATOM 2455 C C . GLU A 1 319 ? -1.589 6.460 11.900 1.00 53.56 319 GLU A C 1
ATOM 2457 O O . GLU A 1 319 ? -2.368 6.775 11.011 1.00 53.56 319 GLU A O 1
ATOM 2462 N N . SER A 1 320 ? -0.747 5.434 11.749 1.00 55.81 320 SER A N 1
ATOM 2463 C CA . SER A 1 320 ? -0.693 4.599 10.532 1.00 55.81 320 SER A CA 1
ATOM 2464 C C . SER A 1 320 ? -1.817 3.552 10.502 1.00 55.81 320 SER A C 1
ATOM 2466 O O . SER A 1 320 ? -2.219 3.090 9.434 1.00 55.81 320 SER A O 1
ATOM 2468 N N . ALA A 1 321 ? -2.360 3.184 11.672 1.00 57.88 321 ALA A N 1
ATOM 2469 C CA . ALA A 1 321 ? -3.467 2.228 11.803 1.00 57.88 321 ALA A CA 1
ATOM 2470 C C . ALA A 1 321 ? -4.852 2.879 11.635 1.00 57.88 321 ALA A C 1
ATOM 2472 O O . ALA A 1 321 ? -5.844 2.181 11.398 1.00 57.88 321 ALA A O 1
ATOM 2473 N N . LEU A 1 322 ? -4.924 4.207 11.770 1.00 59.31 322 LEU A N 1
ATOM 2474 C CA . LEU A 1 322 ? -6.153 4.976 11.646 1.00 59.31 322 LEU A CA 1
ATOM 2475 C C . LEU A 1 322 ? -5.943 6.185 10.737 1.00 59.31 322 LEU A C 1
ATOM 2477 O O . LEU A 1 322 ? -5.248 7.134 11.080 1.00 59.31 322 LEU A O 1
ATOM 2481 N N . TRP A 1 323 ? -6.631 6.190 9.601 1.00 69.75 323 TRP A N 1
ATOM 2482 C CA . TRP A 1 323 ? -6.558 7.289 8.654 1.00 69.75 323 TRP A CA 1
ATOM 2483 C C . TRP A 1 323 ? -7.584 8.373 8.980 1.00 69.75 323 TRP A C 1
ATOM 2485 O O . TRP A 1 323 ? -8.791 8.108 9.044 1.00 69.75 323 TRP A O 1
ATOM 2495 N N . TRP A 1 324 ? -7.118 9.612 9.134 1.00 58.69 324 TRP A N 1
ATOM 2496 C CA . TRP A 1 324 ? -7.980 10.773 9.348 1.00 58.69 324 TRP A CA 1
ATOM 2497 C C . TRP A 1 324 ? -8.312 11.462 8.022 1.00 58.69 324 TRP A C 1
ATOM 2499 O O . TRP A 1 324 ? -7.433 11.998 7.350 1.00 58.69 324 TRP A O 1
ATOM 2509 N N . SER A 1 325 ? -9.592 11.483 7.635 1.00 59.88 325 SER A N 1
ATOM 2510 C CA . SER A 1 325 ? -10.032 12.215 6.440 1.00 59.88 325 SER A CA 1
ATOM 2511 C C . SER A 1 325 ? -10.724 13.534 6.802 1.00 59.88 325 SER A C 1
ATOM 2513 O O . SER A 1 325 ? -11.848 13.544 7.313 1.00 59.88 325 SER A O 1
ATOM 2515 N N . GLU A 1 326 ? -10.106 14.667 6.467 1.00 58.25 326 GLU A N 1
ATOM 2516 C CA . GLU A 1 326 ? -10.817 15.948 6.403 1.00 58.25 326 GLU A CA 1
ATOM 2517 C C . GLU A 1 326 ? -11.663 16.039 5.114 1.00 58.25 326 GLU A C 1
ATOM 2519 O O . GLU A 1 326 ? -11.183 15.704 4.017 1.00 58.25 326 GLU A O 1
ATOM 2524 N N . PRO A 1 327 ? -12.919 16.530 5.172 1.00 50.81 327 PRO A N 1
ATOM 2525 C CA . PRO A 1 327 ? -13.540 17.311 6.252 1.00 50.81 327 PRO A CA 1
ATOM 2526 C C . PRO A 1 327 ? -14.552 16.549 7.137 1.00 50.81 327 PRO A C 1
ATOM 2528 O O . PRO A 1 327 ? -15.266 17.183 7.907 1.00 50.81 327 PRO A O 1
ATOM 2531 N N . ASN A 1 328 ? -14.667 15.222 7.024 1.00 54.69 328 ASN A N 1
ATOM 2532 C CA . ASN A 1 328 ? -15.758 14.478 7.676 1.00 54.69 328 ASN A CA 1
ATOM 2533 C C . ASN A 1 328 ? -15.461 14.020 9.115 1.00 54.69 328 ASN A C 1
ATOM 2535 O O . ASN A 1 328 ? -16.357 13.473 9.753 1.00 54.69 328 ASN A O 1
ATOM 2539 N N . SER A 1 329 ? -14.251 14.256 9.638 1.00 64.81 329 SER A N 1
ATOM 2540 C CA . SER A 1 329 ? -13.860 13.935 11.025 1.00 64.81 329 SER A CA 1
ATOM 2541 C C . SER A 1 329 ? -14.167 12.489 11.449 1.00 64.81 329 SER A C 1
ATOM 2543 O O . SER A 1 329 ? -14.497 12.224 12.604 1.00 64.81 329 SER A O 1
ATOM 2545 N N . THR A 1 330 ? -14.094 11.550 10.506 1.00 74.69 330 THR A N 1
ATOM 2546 C CA . THR A 1 330 ? -14.289 10.120 10.746 1.00 74.69 330 THR A CA 1
ATOM 2547 C C . THR A 1 330 ? -12.957 9.398 10.646 1.00 74.69 330 THR A C 1
ATOM 2549 O O . THR A 1 330 ? -12.207 9.588 9.688 1.00 74.69 330 THR A O 1
ATOM 2552 N N . TRP A 1 331 ? -12.676 8.558 11.639 1.00 78.62 331 TRP A N 1
ATOM 2553 C CA . TRP A 1 331 ? -11.563 7.620 11.593 1.00 78.62 331 TRP A CA 1
ATOM 2554 C C . TRP A 1 331 ? -11.917 6.459 10.669 1.00 78.62 331 TRP A C 1
ATOM 2556 O O . TRP A 1 331 ? -12.968 5.834 10.829 1.00 78.62 331 TRP A O 1
ATOM 2566 N N . HIS A 1 332 ? -11.035 6.171 9.717 1.00 81.81 332 HIS A N 1
ATOM 2567 C CA . HIS A 1 332 ? -11.149 5.014 8.840 1.00 81.81 332 HIS A CA 1
ATOM 2568 C C . HIS A 1 332 ? -10.057 4.003 9.183 1.00 81.81 332 HIS A C 1
ATOM 2570 O O . HIS A 1 332 ? -8.925 4.410 9.452 1.00 81.81 332 HIS A O 1
ATOM 2576 N N . PRO A 1 333 ? -10.361 2.694 9.171 1.00 85.69 333 PRO A N 1
ATOM 2577 C CA . PRO A 1 333 ? -9.320 1.695 9.319 1.00 85.69 333 PRO A CA 1
ATOM 2578 C C . PRO A 1 333 ? -8.365 1.796 8.126 1.00 85.69 333 PRO A C 1
ATOM 2580 O O . PRO A 1 333 ? -8.809 1.919 6.978 1.00 85.69 333 PRO A O 1
ATOM 2583 N N . SER A 1 334 ? -7.066 1.753 8.400 1.00 89.31 334 SER A N 1
ATOM 2584 C CA . SER A 1 334 ? -6.020 1.773 7.380 1.00 89.31 334 SER A CA 1
ATOM 2585 C C . SER A 1 334 ? -5.107 0.563 7.471 1.00 89.31 334 SER A C 1
ATOM 2587 O O . SER A 1 334 ? -5.088 -0.164 8.463 1.00 89.31 334 SER A O 1
ATOM 2589 N N . GLY A 1 335 ? -4.376 0.331 6.387 1.00 90.44 335 GLY A N 1
ATOM 2590 C CA . GLY A 1 335 ? -3.302 -0.645 6.320 1.00 90.44 335 GLY A CA 1
ATOM 2591 C C . GLY A 1 335 ? -2.114 -0.073 5.561 1.00 90.44 335 GLY A C 1
ATOM 2592 O O . GLY A 1 335 ? -2.284 0.765 4.671 1.00 90.44 335 GLY A O 1
ATOM 2593 N N . SER A 1 336 ? -0.923 -0.550 5.906 1.00 91.69 336 SER A N 1
ATOM 2594 C CA . SER A 1 336 ? 0.309 -0.235 5.189 1.00 91.69 336 SER A CA 1
ATOM 2595 C C . SER A 1 336 ? 0.593 -1.316 4.148 1.00 91.69 336 SER A C 1
ATOM 2597 O O . SER A 1 336 ? 0.484 -2.511 4.428 1.00 91.69 336 SER A O 1
ATOM 2599 N N . VAL A 1 337 ? 0.980 -0.904 2.946 1.00 93.06 337 VAL A N 1
ATOM 2600 C CA . VAL A 1 337 ? 1.361 -1.789 1.842 1.00 93.06 337 VAL A CA 1
ATOM 2601 C C . VAL A 1 337 ? 2.746 -1.406 1.326 1.00 93.06 337 VAL A C 1
ATOM 2603 O O . VAL A 1 337 ? 3.016 -0.220 1.118 1.00 93.06 337 VAL A O 1
ATOM 2606 N N . PRO A 1 338 ? 3.642 -2.374 1.084 1.00 94.25 338 PRO A N 1
ATOM 2607 C CA . PRO A 1 338 ? 4.875 -2.085 0.383 1.00 94.25 338 PRO A CA 1
ATOM 2608 C C . PRO A 1 338 ? 4.601 -1.821 -1.101 1.00 94.25 338 PRO A C 1
ATOM 2610 O O . PRO A 1 338 ? 3.940 -2.608 -1.781 1.00 94.25 338 PRO A O 1
ATOM 2613 N N . VAL A 1 339 ? 5.157 -0.720 -1.593 1.00 94.19 339 VAL A N 1
ATOM 2614 C CA . VAL A 1 339 ? 5.293 -0.374 -3.005 1.00 94.19 339 VAL A CA 1
ATOM 2615 C C . VAL A 1 339 ? 6.719 -0.724 -3.429 1.00 94.19 339 VAL A C 1
ATOM 2617 O O . VAL A 1 339 ? 7.674 -0.023 -3.091 1.00 94.19 339 VAL A O 1
ATOM 2620 N N . VAL A 1 340 ? 6.867 -1.849 -4.120 1.00 94.00 340 VAL A N 1
ATOM 2621 C CA . VAL A 1 340 ? 8.139 -2.398 -4.600 1.00 94.00 340 VAL A CA 1
ATOM 2622 C C . VAL A 1 340 ? 8.414 -1.843 -5.991 1.00 94.00 340 VAL A C 1
ATOM 2624 O O . VAL A 1 340 ? 7.627 -2.076 -6.904 1.00 94.00 340 VAL A O 1
ATOM 2627 N N . ILE A 1 341 ? 9.508 -1.101 -6.151 1.00 93.62 341 ILE A N 1
ATOM 2628 C CA . ILE A 1 341 ? 9.824 -0.382 -7.386 1.00 93.62 341 ILE A CA 1
ATOM 2629 C C . ILE A 1 341 ? 10.967 -1.090 -8.095 1.00 93.62 341 ILE A C 1
ATOM 2631 O O . ILE A 1 341 ? 12.123 -1.004 -7.677 1.00 93.62 341 ILE A O 1
ATOM 2635 N N . ASP A 1 342 ? 10.628 -1.750 -9.195 1.00 92.69 342 ASP A N 1
ATOM 2636 C CA . ASP A 1 342 ? 11.579 -2.365 -10.107 1.00 92.69 342 ASP A CA 1
ATOM 2637 C C . ASP A 1 342 ? 11.786 -1.468 -11.336 1.00 92.69 342 ASP A C 1
ATOM 2639 O O . ASP A 1 342 ? 10.882 -0.752 -11.779 1.00 92.69 342 ASP A O 1
ATOM 2643 N N . ALA A 1 343 ? 12.972 -1.532 -11.934 1.00 91.38 343 ALA A N 1
ATOM 2644 C CA . ALA A 1 343 ? 13.250 -0.897 -13.216 1.00 91.38 343 ALA A CA 1
ATOM 2645 C C . ALA A 1 343 ? 13.964 -1.842 -14.173 1.00 91.38 343 ALA A C 1
ATOM 2647 O O . ALA A 1 343 ? 14.787 -2.663 -13.771 1.00 91.38 343 ALA A O 1
ATOM 2648 N N . LEU A 1 344 ? 13.688 -1.671 -15.464 1.00 87.38 344 LEU A N 1
ATOM 2649 C CA . LEU A 1 344 ? 14.473 -2.313 -16.511 1.00 87.38 344 LEU A CA 1
ATOM 2650 C C . LEU A 1 344 ? 15.843 -1.633 -16.592 1.00 87.38 344 LEU A C 1
ATOM 2652 O O . LEU A 1 344 ? 15.957 -0.475 -17.007 1.00 87.38 344 LEU A O 1
ATOM 2656 N N . VAL A 1 345 ? 16.883 -2.351 -16.178 1.00 83.56 345 VAL A N 1
ATOM 2657 C CA . VAL A 1 345 ? 18.272 -1.910 -16.311 1.00 83.56 345 VAL A CA 1
ATOM 2658 C C . VAL A 1 345 ? 18.822 -2.535 -17.584 1.00 83.56 345 VAL A C 1
ATOM 2660 O O . VAL A 1 345 ? 18.795 -3.754 -17.744 1.00 83.56 345 VAL A O 1
ATOM 2663 N N . ARG A 1 346 ? 19.274 -1.697 -18.522 1.00 74.56 346 ARG A N 1
ATOM 2664 C CA . ARG A 1 346 ? 20.034 -2.204 -19.667 1.00 74.56 346 ARG A CA 1
ATOM 2665 C C . ARG A 1 346 ? 21.408 -2.656 -19.155 1.00 74.56 346 ARG A C 1
ATOM 2667 O O . ARG A 1 346 ? 21.986 -1.897 -18.374 1.00 74.56 346 ARG A O 1
ATOM 2674 N N . PRO A 1 347 ? 21.878 -3.853 -19.540 1.00 62.12 347 PRO A N 1
ATOM 2675 C CA . PRO A 1 347 ? 23.199 -4.341 -19.153 1.00 62.12 347 PRO A CA 1
ATOM 2676 C C . PRO A 1 347 ? 24.335 -3.423 -19.622 1.00 62.12 347 PRO A C 1
ATOM 2678 O O . PRO A 1 347 ? 24.137 -2.666 -20.606 1.00 62.12 347 PRO A O 1
#

Sequence (347 aa):
MTSPLPQLNPHEEALVLEAIEGTLAPEQHAGLEALLTRHPGLQEHMAAMRSDRSRLADLTFELPPEVDLVAPVLARLEPEVLPLRRMEIPRRRRDVRWSPAAGRRLALAAAVLLIAGFTAAYVHSQVGTPRLRPPVAVDTPDTAHPPVIVAEGPDVDAPAMESADPIAPEQLLVAAEGFWEADRALEPDLKRAVQLLSEGRLAIRVLARSEQAAREGLETMRAGIASRSKTWALAGRVNDELCRRWERDASLQPVWAVDQQADTIIEVPIPTLLEVWSADLQLDATALASLTHALSELGWRVHLEEMSRPIDMEPGSLESALWWSEPNSTWHPSGSVPVVIDALVRP

pLDDT: mean 74.04, std 19.07, range [33.44, 97.88]

Foldseek 3Di:
DDDDDPDDDPVLVVQLVCVLVVNHDPVCVVVPVVVCVVPVCSVVVSVVSNVVVVVVVVVPDPPPPPPPPVVVVVVVVPDDDDPDDDDDDDDDDDDDDDDVVNVVVVVVVVVVVVVVVVVVVVVVVPPDDDDDDDDDDDDDDDDDDDDDDDDDDDDDDDPPPPPDPPPDLVVLVVVVVVVVVPDFFDDPPLVVLLVCLVQLFKAKEKEASAPVLLVVLVVVLVVDPQVPDQFKHWPFFDDVVLLVVVFDDPPPDFDWDQPPVSRDTDGRFDWGWDTKTKMKGFSDSVRVVSVCVSSVVSVIDIGMGGHPHRDCPPQPDVCSQWRAGPPPRDTGGMGMHMYTYIYRYDD